Protein AF-A0A7R9UEU5-F1 (afdb_monomer_lite)

InterPro domains:
  IPR010987 Glutathione S-transferase, C-terminal-like [PS50405] (35-172)
  IPR036282 Glutathione S-transferase, C-terminal domain superfamily [SSF47616] (33-158)
  IPR050983 Glutathione S-transferase Omega/HSP26 [PTHR43968] (2-164)

pLDDT: mean 92.41, std 6.81, range [59.75, 98.69]

Foldseek 3Di:
DLDDVPDDDKDADPPVRDIDDDPVRVLVVVCVVPVVDRQCPPVVLLVVLLVLLVQLVVLVLCLLFVPPVPVDDPVRNVCSVVSNVVSLLVVLVCLVVADLENNHDDHHVSLVVNVVVLLLCCQQCCLLPVDHSQDPVRVSSVSNVVVQCVDCVCQQWARWDNLQSLLVNLVCLVVRNVCVDPSSVVSSVSSVVVSVVVLVVLLPDDDFLQRLLPFRQLVVLLVLLVVCVVVLLCLQQVQVDQDPDPNVQHHHHNVLSVLLSLLSVQLSCSSNSHHRDADDLVCLVSQLSSLVRSLSVDTPPPRTHPRNNSSSSNSSSVRNVSSVVSPD

Secondary structure (DSSP, 8-state):
--STT--S-EEE-TTT--EEESHHHHHHHHHHH-TTS-TTSSHHHHHHHHHHHHHHHHHHHHHHHGGG-TTS-HHHHHHHHHHHHHHHHHHHHHHHHH-SBTTBSS--HHHHHHHHHHHHHHHHHHHHTS--SSSTTSHHHHHHHHHHHT-HHHHTTT---HHHHHHHHHHHHHHTSSTTSHHHHHHHHHHHHHHHHHHHHHHH----HHHHTTSTTHHHHHHHHHHTHHHHHHHHT-TTS--SS-TTSPPPPGGGHHHHHHHHHHHHHHHTTPPPPPPPGGGHHHHHHHHHHHHHH--TTTTS-HHHHHHHHHHHHHHHHHHHHHH-

Structure (mmCIF, N/CA/C/O backbone):
data_AF-A0A7R9UEU5-F1
#
_entry.id   AF-A0A7R9UEU5-F1
#
loop_
_atom_site.group_PDB
_atom_site.id
_atom_site.type_symbol
_atom_site.label_atom_id
_atom_site.label_alt_id
_atom_site.label_comp_id
_atom_site.label_asym_id
_atom_site.label_entity_id
_atom_site.label_seq_id
_atom_site.pdbx_PDB_ins_code
_atom_site.Cartn_x
_atom_site.Cartn_y
_atom_site.Cartn_z
_atom_site.occupancy
_atom_site.B_iso_or_equiv
_atom_site.auth_seq_id
_atom_site.auth_comp_id
_atom_site.auth_asym_id
_atom_site.auth_atom_id
_atom_site.pdbx_PDB_model_num
ATOM 1 N N . ASP A 1 1 ? -23.162 -3.044 -13.819 1.00 59.75 1 ASP A N 1
ATOM 2 C CA . ASP A 1 1 ? -22.875 -3.055 -12.374 1.00 59.75 1 ASP A CA 1
ATOM 3 C C . ASP A 1 1 ? -23.481 -4.263 -11.699 1.00 59.75 1 ASP A C 1
ATOM 5 O O . ASP A 1 1 ? -24.514 -4.749 -12.143 1.00 59.75 1 ASP A O 1
ATOM 9 N N . MET A 1 2 ? -22.781 -4.785 -10.691 1.00 69.25 2 MET A N 1
ATOM 10 C CA . MET A 1 2 ? -23.125 -6.030 -9.995 1.00 69.25 2 MET A CA 1
ATOM 11 C C . MET A 1 2 ? -24.181 -5.825 -8.897 1.00 69.25 2 MET A C 1
ATOM 13 O O . MET A 1 2 ? -24.835 -6.792 -8.523 1.00 69.25 2 MET A O 1
ATOM 17 N N . VAL A 1 3 ? -24.374 -4.590 -8.407 1.00 74.88 3 VAL A N 1
ATOM 18 C CA . VAL A 1 3 ? -25.310 -4.262 -7.315 1.00 74.88 3 VAL A CA 1
ATOM 19 C C . VAL A 1 3 ? -26.040 -2.927 -7.533 1.00 74.88 3 VAL A C 1
ATOM 21 O O . VAL A 1 3 ? -25.446 -2.015 -8.115 1.00 74.88 3 VAL A O 1
ATOM 24 N N . PRO A 1 4 ? -27.297 -2.778 -7.056 1.00 69.12 4 PRO A N 1
ATOM 25 C CA . PRO A 1 4 ? -28.113 -1.575 -7.271 1.00 69.12 4 PRO A CA 1
ATOM 26 C C . PRO A 1 4 ? -27.511 -0.248 -6.776 1.00 69.12 4 PRO A C 1
ATOM 28 O O . PRO A 1 4 ? -27.663 0.744 -7.487 1.00 69.12 4 PRO A O 1
ATOM 31 N N . PRO A 1 5 ? -26.810 -0.181 -5.623 1.00 72.56 5 PRO A N 1
ATOM 32 C CA . PRO A 1 5 ? -26.219 1.074 -5.154 1.00 72.56 5 PRO A CA 1
ATOM 33 C C . PRO A 1 5 ? -25.029 1.561 -5.994 1.00 72.56 5 PRO A C 1
ATOM 35 O O . PRO A 1 5 ? -24.571 2.681 -5.792 1.00 72.56 5 PRO A O 1
ATOM 38 N N . ALA A 1 6 ? -24.478 0.712 -6.875 1.00 74.69 6 ALA A N 1
ATOM 39 C CA . ALA A 1 6 ? -23.171 0.907 -7.517 1.00 74.69 6 ALA A CA 1
ATOM 40 C C . ALA A 1 6 ? -22.016 1.186 -6.522 1.00 74.69 6 ALA A C 1
ATOM 42 O O . ALA A 1 6 ? -20.961 1.691 -6.907 1.00 74.69 6 ALA A O 1
ATOM 43 N N . LEU A 1 7 ? -22.210 0.838 -5.244 1.00 73.00 7 LEU A N 1
ATOM 44 C CA . LEU A 1 7 ? -21.211 0.925 -4.184 1.00 73.00 7 LEU A CA 1
ATOM 45 C C . LEU A 1 7 ? -20.341 -0.337 -4.163 1.00 73.00 7 LEU A C 1
ATOM 47 O O . LEU A 1 7 ? -20.720 -1.398 -4.664 1.00 73.00 7 LEU A O 1
ATOM 51 N N . VAL A 1 8 ? -19.157 -0.203 -3.576 1.00 83.19 8 VAL A N 1
ATOM 52 C CA . VAL A 1 8 ? -18.185 -1.280 -3.367 1.00 83.19 8 VAL A CA 1
ATOM 53 C C . VAL A 1 8 ? -17.825 -1.350 -1.879 1.00 83.19 8 VAL A C 1
ATOM 55 O O . VAL A 1 8 ? -17.813 -0.301 -1.232 1.00 83.19 8 VAL A O 1
ATOM 58 N N . PRO A 1 9 ? -17.472 -2.532 -1.338 1.00 90.25 9 PRO A N 1
ATOM 59 C CA . PRO A 1 9 ? -17.354 -3.829 -2.015 1.00 90.25 9 PRO A CA 1
ATOM 60 C C . PRO A 1 9 ? -18.688 -4.577 -2.210 1.00 90.25 9 PRO A C 1
ATOM 62 O O . PRO A 1 9 ? -19.686 -4.298 -1.552 1.00 90.25 9 PRO A O 1
ATOM 65 N N . ALA A 1 10 ? -18.670 -5.561 -3.115 1.00 91.62 10 ALA A N 1
ATOM 66 C CA . ALA A 1 10 ? -19.710 -6.574 -3.289 1.00 91.62 10 ALA A CA 1
ATOM 67 C C . ALA A 1 10 ? -19.060 -7.909 -3.689 1.00 91.62 10 ALA A C 1
ATOM 69 O O . ALA A 1 10 ? -18.091 -7.917 -4.455 1.00 91.62 10 ALA A O 1
ATOM 70 N N . ILE A 1 11 ? -19.592 -9.026 -3.195 1.00 92.50 11 ILE A N 1
ATOM 71 C CA . ILE A 1 11 ? -19.155 -10.384 -3.543 1.00 92.50 11 ILE A CA 1
ATOM 72 C C . ILE A 1 11 ? -20.288 -11.164 -4.204 1.00 92.50 11 ILE A C 1
ATOM 74 O O . ILE A 1 11 ? -21.464 -10.857 -4.018 1.00 92.50 11 ILE A O 1
ATOM 78 N N . LYS A 1 12 ? -19.921 -12.200 -4.962 1.00 93.81 12 LYS A N 1
ATOM 79 C CA . LYS A 1 12 ? -20.861 -13.171 -5.516 1.00 93.81 12 LYS A CA 1
ATOM 80 C C . LYS A 1 12 ? -20.388 -14.586 -5.213 1.00 93.81 12 LYS A C 1
ATOM 82 O O . LYS A 1 12 ? -19.290 -14.962 -5.623 1.00 93.81 12 LYS A O 1
ATOM 87 N N . PHE A 1 13 ? -21.222 -15.379 -4.553 1.00 93.50 13 PHE A N 1
ATOM 88 C CA . PHE A 1 13 ? -20.954 -16.800 -4.363 1.00 93.50 13 PHE A CA 1
ATOM 89 C C . PHE A 1 13 ? -21.184 -17.544 -5.684 1.00 93.50 13 PHE A C 1
ATOM 91 O O . PHE A 1 13 ? -22.226 -17.409 -6.325 1.00 93.50 13 PHE A O 1
ATOM 98 N N . HIS A 1 14 ? -20.181 -18.295 -6.143 1.00 92.00 14 HIS A N 1
ATOM 99 C CA . HIS A 1 14 ? -20.216 -18.933 -7.466 1.00 92.00 14 HIS A CA 1
ATOM 100 C C . HIS A 1 14 ? -21.229 -20.078 -7.573 1.00 92.00 14 HIS A C 1
ATOM 102 O O . HIS A 1 14 ? -21.747 -20.330 -8.658 1.00 92.00 14 HIS A O 1
ATOM 108 N N . ASP A 1 15 ? -21.480 -20.774 -6.472 1.00 93.44 15 ASP A N 1
ATOM 109 C CA . ASP A 1 15 ? -22.336 -21.954 -6.395 1.00 93.44 15 ASP A CA 1
ATOM 110 C C . ASP A 1 15 ? -23.823 -21.605 -6.254 1.00 93.44 15 ASP A C 1
ATOM 112 O O . ASP A 1 15 ? -24.652 -22.225 -6.916 1.00 93.44 15 ASP A O 1
ATOM 116 N N . SER A 1 16 ? -24.168 -20.606 -5.438 1.00 93.19 16 SER A N 1
ATOM 117 C CA . SER A 1 16 ? -25.550 -20.136 -5.267 1.00 93.19 16 SER A CA 1
ATOM 118 C C . SER A 1 16 ? -25.927 -19.014 -6.236 1.00 93.19 16 SER A C 1
ATOM 120 O O . SER A 1 16 ? -27.104 -18.803 -6.523 1.00 93.19 16 SER A O 1
ATOM 122 N N . GLY A 1 17 ? -24.938 -18.272 -6.740 1.00 93.06 17 GLY A N 1
ATOM 123 C CA . GLY A 1 17 ? -25.152 -17.041 -7.496 1.00 93.06 17 GLY A CA 1
ATOM 124 C C . GLY A 1 17 ? -25.578 -15.847 -6.637 1.00 93.06 17 GLY A C 1
ATOM 125 O O . GLY A 1 17 ? -25.814 -14.778 -7.202 1.00 93.06 17 GLY A O 1
ATOM 126 N N . GLU A 1 18 ? -25.662 -16.019 -5.316 1.00 93.50 18 GLU A N 1
ATOM 127 C CA . GLU A 1 18 ? -26.019 -14.987 -4.345 1.00 93.50 18 GLU A CA 1
ATOM 128 C C . GLU A 1 18 ? -25.021 -13.832 -4.376 1.00 93.50 18 GLU A C 1
ATOM 130 O O . GLU A 1 18 ? -23.811 -14.048 -4.477 1.00 93.50 18 GLU A O 1
ATOM 135 N N . ILE A 1 19 ? -25.541 -12.608 -4.292 1.00 93.31 19 ILE A N 1
ATOM 136 C CA . ILE A 1 19 ? -24.756 -11.377 -4.277 1.00 93.31 19 ILE A CA 1
ATOM 137 C C . ILE A 1 19 ? -24.958 -10.704 -2.924 1.00 93.31 19 ILE A C 1
ATOM 139 O O . ILE A 1 19 ? -26.091 -10.409 -2.551 1.00 93.31 19 ILE A O 1
ATOM 143 N N . VAL A 1 20 ? -23.852 -10.422 -2.241 1.00 93.69 20 VAL A N 1
ATOM 144 C CA . VAL A 1 20 ? -23.826 -9.725 -0.950 1.00 93.69 20 VAL A CA 1
ATOM 145 C C . VAL A 1 20 ? -23.007 -8.449 -1.107 1.00 93.69 20 VAL A C 1
ATOM 147 O O . VAL A 1 20 ? -21.953 -8.450 -1.747 1.00 93.69 20 VAL A O 1
ATOM 150 N N . TYR A 1 21 ? -23.503 -7.349 -0.560 1.00 92.50 21 TYR A N 1
ATOM 151 C CA . TYR A 1 21 ? -22.870 -6.032 -0.575 1.00 92.50 21 TYR A CA 1
ATOM 152 C C . TYR A 1 21 ? -23.017 -5.382 0.796 1.00 92.50 21 TYR A C 1
ATOM 154 O O . TYR A 1 21 ? -23.775 -5.893 1.607 1.00 92.50 21 TYR A O 1
ATOM 162 N N . GLU A 1 22 ? -22.297 -4.283 1.030 1.00 90.44 22 GLU A N 1
ATOM 163 C CA . GLU A 1 22 ? -21.973 -3.737 2.360 1.00 90.44 22 GLU A CA 1
ATOM 164 C C . GLU A 1 22 ? -20.896 -4.547 3.088 1.00 90.44 22 GLU A C 1
ATOM 166 O O . GLU A 1 22 ? -20.956 -5.769 3.205 1.00 90.44 22 GLU A O 1
ATOM 171 N N . SER A 1 23 ? -19.874 -3.855 3.594 1.00 91.19 23 SER A N 1
ATOM 172 C CA . SER A 1 23 ? -18.679 -4.505 4.148 1.00 91.19 23 SER A CA 1
ATOM 173 C C . SER A 1 23 ? -18.992 -5.458 5.307 1.00 91.19 23 SER A C 1
ATOM 175 O O . SER A 1 23 ? -18.382 -6.520 5.391 1.00 91.19 23 SER A O 1
ATOM 177 N N . LEU A 1 24 ? -19.936 -5.103 6.186 1.00 90.38 24 LEU A N 1
ATOM 178 C CA . LEU A 1 24 ? -20.307 -5.935 7.337 1.00 90.38 24 LEU A CA 1
ATOM 179 C C . LEU A 1 24 ? -21.158 -7.143 6.950 1.00 90.38 24 LEU A C 1
ATOM 181 O O . LEU A 1 24 ? -20.909 -8.239 7.448 1.00 90.38 24 LEU A O 1
ATOM 185 N N . ASP A 1 25 ? -22.108 -6.964 6.037 1.00 92.88 25 ASP A N 1
ATOM 186 C CA . ASP A 1 25 ? -22.948 -8.061 5.557 1.00 92.88 25 ASP A CA 1
ATOM 187 C C . ASP A 1 25 ? -22.107 -9.088 4.792 1.00 92.88 25 ASP A C 1
ATOM 189 O O . ASP A 1 25 ? -22.306 -10.291 4.940 1.00 92.88 25 ASP A O 1
ATOM 193 N N . ILE A 1 26 ? -21.090 -8.628 4.051 1.00 94.88 26 ILE A N 1
ATOM 194 C CA . ILE A 1 26 ? -20.102 -9.505 3.413 1.00 94.88 26 ILE A CA 1
ATOM 195 C C . ILE A 1 26 ? -19.347 -10.336 4.453 1.00 94.88 26 ILE A C 1
ATOM 197 O O . ILE A 1 26 ? -19.194 -11.539 4.258 1.00 94.88 26 ILE A O 1
ATOM 201 N N . ILE A 1 27 ? -18.873 -9.729 5.547 1.00 94.25 27 ILE A N 1
ATOM 202 C CA . ILE A 1 27 ? -18.155 -10.467 6.597 1.00 94.25 27 ILE A CA 1
ATOM 203 C C . ILE A 1 27 ? -19.075 -11.519 7.230 1.00 94.25 27 ILE A C 1
ATOM 205 O O . ILE A 1 27 ? -18.671 -12.672 7.350 1.00 94.25 27 ILE A O 1
ATOM 209 N N . LYS A 1 28 ? -20.320 -11.158 7.563 1.00 93.69 28 LYS A N 1
ATOM 210 C CA . LYS A 1 28 ? -21.303 -12.093 8.135 1.00 93.69 28 LYS A CA 1
ATOM 211 C C . LYS A 1 28 ? -21.612 -13.257 7.195 1.00 93.69 28 LYS A C 1
ATOM 213 O O . LYS A 1 28 ? -21.549 -14.410 7.605 1.00 93.69 28 LYS A O 1
ATOM 218 N N . ALA A 1 29 ? -21.854 -12.971 5.918 1.00 94.38 29 ALA A N 1
ATOM 219 C CA . ALA A 1 29 ? -22.112 -14.008 4.924 1.00 94.38 29 ALA A CA 1
ATOM 220 C C . ALA A 1 29 ? -20.909 -14.949 4.725 1.00 94.38 29 ALA A C 1
ATOM 222 O O . ALA A 1 29 ? -21.087 -16.137 4.455 1.00 94.38 29 ALA A O 1
ATOM 223 N N . LEU A 1 30 ? -19.678 -14.438 4.852 1.00 94.25 30 LEU A N 1
ATOM 224 C CA . LEU A 1 30 ? -18.472 -15.268 4.820 1.00 94.25 30 LEU A CA 1
ATOM 225 C C . LEU A 1 30 ? -18.356 -16.151 6.068 1.00 94.25 30 LEU A C 1
ATOM 227 O O . LEU A 1 30 ? -18.065 -17.335 5.916 1.00 94.25 30 LEU A O 1
ATOM 231 N N . ASP A 1 31 ? -18.623 -15.620 7.259 1.00 94.88 31 ASP A N 1
ATOM 232 C CA . ASP A 1 31 ? -18.622 -16.386 8.512 1.00 94.88 31 ASP A CA 1
ATOM 233 C C . ASP A 1 31 ? -19.673 -17.509 8.511 1.00 94.88 31 ASP A C 1
ATOM 235 O O . ASP A 1 31 ? -19.379 -18.630 8.930 1.00 94.88 31 ASP A O 1
ATOM 239 N N . ASP A 1 32 ? -20.875 -17.238 7.993 1.00 93.12 32 ASP A N 1
ATOM 240 C CA . ASP A 1 32 ? -21.939 -18.239 7.841 1.00 93.12 32 ASP A CA 1
ATOM 241 C C . ASP A 1 32 ? -21.543 -19.350 6.856 1.00 93.12 32 ASP A C 1
ATOM 243 O O . ASP A 1 32 ? -21.926 -20.514 7.013 1.00 93.12 32 ASP A O 1
ATOM 247 N N . ARG A 1 33 ? -20.768 -19.004 5.819 1.00 93.06 33 ARG A N 1
ATOM 248 C CA . ARG A 1 33 ? -20.341 -19.943 4.774 1.00 93.06 33 ARG A CA 1
ATOM 249 C C . ARG A 1 33 ? -19.098 -20.748 5.150 1.00 93.06 33 ARG A C 1
ATOM 251 O O . ARG A 1 33 ? -18.967 -21.882 4.689 1.00 93.06 33 ARG A O 1
ATOM 258 N N . PHE A 1 34 ? -18.202 -20.169 5.944 1.00 92.25 34 PHE A N 1
ATOM 259 C CA . PHE A 1 34 ? -16.896 -20.721 6.314 1.00 92.25 34 PHE A CA 1
ATOM 260 C C . PHE A 1 34 ? -16.721 -20.711 7.845 1.00 92.25 34 PHE A C 1
ATOM 262 O O . PHE A 1 34 ? -15.932 -19.930 8.386 1.00 92.25 34 PHE A O 1
ATOM 269 N N . PRO A 1 35 ? -17.454 -21.576 8.570 1.00 90.25 35 PRO A N 1
ATOM 270 C CA . PRO A 1 35 ? -17.564 -21.512 10.027 1.00 90.25 35 PRO A CA 1
ATOM 271 C C . PRO A 1 35 ? -16.267 -21.868 10.770 1.00 90.25 35 PRO A C 1
ATOM 273 O O . PRO A 1 35 ? -16.194 -21.706 11.986 1.00 90.25 35 PRO A O 1
ATOM 276 N N . GLU A 1 36 ? -15.228 -22.358 10.084 1.00 89.88 36 GLU A N 1
ATOM 277 C CA . GLU A 1 36 ? -13.945 -22.701 10.705 1.00 89.88 36 GLU A CA 1
ATOM 278 C C . GLU A 1 36 ? -13.219 -21.478 11.281 1.00 89.88 36 GLU A C 1
ATOM 280 O O . GLU A 1 36 ? -12.360 -21.623 12.156 1.00 89.88 36 GLU A O 1
ATOM 285 N N . ARG A 1 37 ? -13.530 -20.278 10.777 1.00 84.56 37 ARG A N 1
ATOM 286 C CA . ARG A 1 37 ? -13.015 -19.010 11.295 1.00 84.56 37 ARG A CA 1
ATOM 287 C C . ARG A 1 37 ? -14.099 -17.948 11.243 1.00 84.56 37 ARG A C 1
ATOM 289 O O . ARG A 1 37 ? -14.368 -17.409 10.181 1.00 84.56 37 ARG A O 1
ATOM 296 N N . GLN A 1 38 ? -14.637 -17.615 12.410 1.00 90.62 38 GLN A N 1
ATOM 297 C CA . GLN A 1 38 ? -15.654 -16.580 12.552 1.00 90.62 38 GLN A CA 1
ATOM 298 C C . GLN A 1 38 ? -15.029 -15.273 13.048 1.00 90.62 38 GLN A C 1
ATOM 300 O O . GLN A 1 38 ? -14.471 -15.202 14.148 1.00 90.62 38 GLN A O 1
ATOM 305 N N . LEU A 1 39 ? -15.105 -14.231 12.228 1.00 93.25 39 LEU A N 1
ATOM 306 C CA . LEU A 1 39 ? -14.664 -12.873 12.545 1.00 93.25 39 LEU A CA 1
ATOM 307 C C . LEU A 1 39 ? -15.691 -12.112 13.402 1.00 93.25 39 LEU A C 1
ATOM 309 O O . LEU A 1 39 ? -15.309 -11.219 14.160 1.00 93.25 39 LEU A O 1
ATOM 313 N N . MET A 1 40 ? -16.959 -12.505 13.305 1.00 92.19 40 MET A N 1
ATOM 314 C CA . MET A 1 40 ? -18.157 -11.991 13.976 1.00 92.19 40 MET A CA 1
ATOM 315 C C . MET A 1 40 ? -18.639 -12.927 15.105 1.00 92.19 40 MET A C 1
ATOM 317 O O . MET A 1 40 ? -19.809 -12.968 15.455 1.00 92.19 40 MET A O 1
ATOM 321 N N . ARG A 1 41 ? -17.733 -13.712 15.698 1.00 83.88 41 ARG A N 1
ATOM 322 C CA . ARG A 1 41 ? -18.031 -14.723 16.739 1.00 83.88 41 ARG A CA 1
ATOM 323 C C . ARG A 1 41 ? -18.761 -14.207 17.991 1.00 83.88 41 ARG A C 1
ATOM 325 O O . ARG A 1 41 ? -19.369 -15.008 18.693 1.00 83.88 41 ARG A O 1
ATOM 332 N N . ASP A 1 42 ? -18.723 -12.902 18.247 1.00 87.81 42 ASP A N 1
ATOM 333 C CA . ASP A 1 42 ? -19.582 -12.209 19.213 1.00 87.81 42 ASP A CA 1
ATOM 334 C C . ASP A 1 42 ? -20.053 -10.887 18.586 1.00 87.81 42 ASP A C 1
ATOM 336 O O . ASP A 1 42 ? -19.351 -9.875 18.635 1.00 87.81 42 ASP A O 1
ATOM 340 N N . ASP A 1 43 ? -21.215 -10.917 17.927 1.00 89.12 43 ASP A N 1
ATOM 341 C CA . ASP A 1 43 ? -21.781 -9.777 17.191 1.00 89.12 43 ASP A CA 1
ATOM 342 C C . ASP A 1 43 ? -21.914 -8.517 18.063 1.00 89.12 43 ASP A C 1
ATOM 344 O O . ASP A 1 43 ? -21.626 -7.410 17.601 1.00 89.12 43 ASP A O 1
ATOM 348 N N . GLU A 1 44 ? -22.334 -8.673 19.323 1.00 93.25 44 GLU A N 1
ATOM 349 C CA . GLU A 1 44 ? -22.554 -7.554 20.243 1.00 93.25 44 GLU A CA 1
ATOM 350 C C . GLU A 1 44 ? -21.219 -6.939 20.670 1.00 93.25 44 GLU A C 1
ATOM 352 O O . GLU A 1 44 ? -21.044 -5.716 20.623 1.00 93.25 44 GLU A O 1
ATOM 357 N N . GLN A 1 45 ? -20.240 -7.780 21.009 1.00 93.06 45 GLN A N 1
ATOM 358 C CA . GLN A 1 45 ? -18.916 -7.308 21.387 1.00 93.06 45 GLN A CA 1
ATOM 359 C C . GLN A 1 45 ? -18.179 -6.678 20.200 1.00 93.06 45 GLN A C 1
ATOM 361 O O . GLN A 1 45 ? -17.557 -5.626 20.356 1.00 93.06 45 GLN A O 1
ATOM 366 N N . VAL A 1 46 ? -18.278 -7.263 19.002 1.00 94.62 46 VAL A N 1
ATOM 367 C CA . VAL A 1 46 ? -17.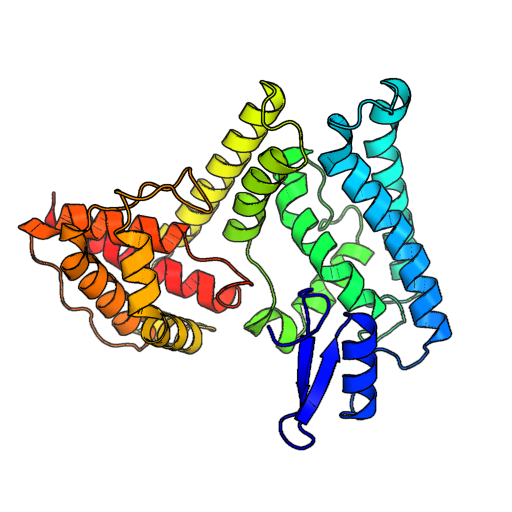726 -6.672 17.775 1.00 94.62 46 VAL A CA 1
ATOM 368 C C . VAL A 1 46 ? -18.337 -5.296 17.527 1.00 94.62 46 VAL A C 1
ATOM 370 O O . VAL A 1 46 ? -17.591 -4.337 17.320 1.00 94.62 46 VAL A O 1
ATOM 373 N N . ALA A 1 47 ? -19.665 -5.168 17.596 1.00 94.25 47 ALA A N 1
ATOM 374 C CA . ALA A 1 47 ? -20.350 -3.899 17.369 1.00 94.25 47 ALA A CA 1
ATOM 375 C C . ALA A 1 47 ? -19.909 -2.812 18.365 1.00 94.25 47 ALA A C 1
ATOM 377 O O . ALA A 1 47 ? -19.603 -1.691 17.952 1.00 94.25 47 ALA A O 1
ATOM 378 N N . ALA A 1 48 ? -19.794 -3.147 19.654 1.00 94.69 48 ALA A N 1
ATOM 379 C CA . ALA A 1 48 ? -19.332 -2.210 20.679 1.00 94.69 48 ALA A CA 1
ATOM 380 C C . ALA A 1 48 ? -17.909 -1.691 20.397 1.00 94.69 48 ALA A C 1
ATOM 382 O O . ALA A 1 48 ? -17.630 -0.495 20.492 1.00 94.69 48 ALA A O 1
ATOM 383 N N . VAL A 1 49 ? -17.000 -2.579 19.985 1.00 95.12 49 VAL A N 1
ATOM 384 C CA . VAL A 1 49 ? -15.620 -2.205 19.642 1.00 95.12 49 VAL A CA 1
ATOM 385 C C . VAL A 1 49 ? -15.545 -1.386 18.361 1.00 95.12 49 VAL A C 1
ATOM 387 O O . VAL A 1 49 ? -14.706 -0.488 18.258 1.00 95.12 49 VAL A O 1
ATOM 390 N N . MET A 1 50 ? -16.412 -1.665 17.390 1.00 95.00 50 MET A N 1
ATOM 391 C CA . MET A 1 50 ? -16.498 -0.869 16.172 1.00 95.00 50 MET A CA 1
ATOM 392 C C . MET A 1 50 ? -16.965 0.561 16.457 1.00 95.00 50 MET A C 1
ATOM 394 O O . MET A 1 50 ? -16.367 1.488 15.923 1.00 95.00 50 MET A O 1
ATOM 398 N N . GLU A 1 51 ? -17.916 0.773 17.370 1.00 95.31 51 GLU A N 1
ATOM 399 C CA . GLU A 1 51 ? -18.323 2.128 17.777 1.00 95.31 51 GLU A CA 1
ATOM 400 C C . GLU A 1 51 ? -17.163 2.911 18.427 1.00 95.31 51 GLU A C 1
ATOM 402 O O . GLU A 1 51 ? -16.989 4.117 18.226 1.00 95.31 51 GLU A O 1
ATOM 407 N N . GLU A 1 52 ? -16.328 2.228 19.212 1.00 95.00 52 GLU A N 1
ATOM 408 C CA . GLU A 1 52 ? -15.099 2.807 19.759 1.00 95.00 52 GLU A CA 1
ATOM 409 C C . GLU A 1 52 ? -14.083 3.131 18.648 1.00 95.00 52 GLU A C 1
ATOM 411 O O . GLU A 1 52 ? -13.469 4.201 18.665 1.00 95.00 52 GLU A O 1
ATOM 416 N N . ASN A 1 53 ? -13.930 2.247 17.656 1.00 96.44 53 ASN A N 1
ATOM 417 C CA . ASN A 1 53 ? -13.071 2.486 16.496 1.00 96.44 53 ASN A CA 1
ATOM 418 C C . ASN A 1 53 ? -13.552 3.691 15.685 1.00 96.44 53 ASN A C 1
ATOM 420 O O . ASN A 1 53 ? -12.732 4.518 15.296 1.00 96.44 53 ASN A O 1
ATOM 424 N N . ASP A 1 54 ? -14.859 3.853 15.489 1.00 96.25 54 ASP A N 1
ATOM 425 C CA . ASP A 1 54 ? -15.432 4.972 14.739 1.00 96.25 54 ASP A CA 1
ATOM 426 C C . ASP A 1 54 ? -15.070 6.329 15.356 1.00 96.25 54 ASP A C 1
ATOM 428 O O . ASP A 1 54 ? -14.850 7.303 14.631 1.00 96.25 54 ASP A O 1
ATOM 432 N N . LYS A 1 55 ? -14.917 6.403 16.686 1.00 96.56 55 LYS A N 1
ATOM 433 C CA . LYS A 1 55 ? -14.440 7.614 17.381 1.00 96.56 55 LYS A CA 1
ATOM 434 C C . LYS A 1 55 ? -12.995 7.938 16.998 1.00 96.56 55 LYS A C 1
ATOM 436 O O . LYS A 1 55 ? -12.703 9.091 16.670 1.00 96.56 55 LYS A O 1
ATOM 441 N N . LEU A 1 56 ? -12.114 6.935 16.975 1.00 97.00 56 LEU A N 1
ATOM 442 C CA . LEU A 1 56 ? -10.730 7.079 16.512 1.00 97.00 56 LEU A CA 1
ATOM 443 C C . LEU A 1 56 ? -10.668 7.464 15.030 1.00 97.00 56 LEU A C 1
ATOM 445 O O . LEU A 1 56 ? -9.961 8.406 14.671 1.00 97.00 56 LEU A O 1
ATOM 449 N N . VAL A 1 57 ? -11.421 6.768 14.176 1.00 95.75 57 VAL A N 1
ATOM 450 C CA . VAL A 1 57 ? -11.460 7.027 12.732 1.00 95.75 57 VAL A CA 1
ATOM 451 C C . VAL A 1 57 ? -11.959 8.444 12.463 1.00 95.75 57 VAL A C 1
ATOM 453 O O . VAL A 1 57 ? -11.311 9.192 11.734 1.00 95.75 57 VAL A O 1
ATOM 456 N N . SER A 1 58 ? -13.051 8.859 13.106 1.00 94.50 58 SER A N 1
ATOM 457 C CA . SER A 1 58 ? -13.602 10.212 12.992 1.00 94.50 58 SER A CA 1
ATOM 458 C C . SER A 1 58 ? -12.600 11.281 13.435 1.00 94.50 58 SER A C 1
ATOM 460 O O . SER A 1 58 ? -12.377 12.249 12.705 1.00 94.50 58 SER A O 1
ATOM 462 N N . ALA A 1 59 ? -11.944 11.097 14.588 1.00 95.00 59 ALA A N 1
ATOM 463 C CA . ALA A 1 59 ? -10.909 12.013 15.066 1.00 95.00 59 ALA A CA 1
ATOM 464 C C . ALA A 1 59 ? -9.723 12.093 14.089 1.00 95.00 59 ALA A C 1
ATOM 466 O O . ALA A 1 59 ? -9.290 13.190 13.739 1.00 95.00 59 ALA A O 1
ATOM 467 N N . GLY A 1 60 ? -9.256 10.951 13.577 1.00 93.62 60 GLY A N 1
ATOM 468 C CA . GLY A 1 60 ? -8.158 10.882 12.614 1.00 93.62 60 GLY A CA 1
ATOM 469 C C . GLY A 1 60 ? -8.484 11.545 11.280 1.00 93.62 60 GLY A C 1
ATOM 470 O O . GLY A 1 60 ? -7.672 12.307 10.764 1.00 93.62 60 GLY A O 1
ATOM 471 N N . PHE A 1 61 ? -9.684 11.329 10.732 1.00 89.94 61 PHE A N 1
ATOM 472 C CA . PHE A 1 61 ? -10.123 11.997 9.502 1.00 89.94 61 PHE A CA 1
ATOM 473 C C . PHE A 1 61 ? -10.263 13.510 9.686 1.00 89.94 61 PHE A C 1
ATOM 475 O O . PHE A 1 61 ? -9.815 14.272 8.827 1.00 89.94 61 PHE A O 1
ATOM 482 N N . LYS A 1 62 ? -10.850 13.959 10.804 1.00 90.00 62 LYS A N 1
ATOM 483 C CA . LYS A 1 62 ? -10.937 15.390 11.124 1.00 90.00 62 LYS A CA 1
ATOM 484 C C . LYS A 1 62 ? -9.550 16.000 11.260 1.00 90.00 62 LYS A C 1
ATOM 486 O O . LYS A 1 62 ? -9.303 17.049 10.685 1.00 90.00 62 LYS A O 1
ATOM 491 N N . PHE A 1 63 ? -8.634 15.342 11.958 1.00 90.56 63 PHE A N 1
ATOM 492 C CA . PHE A 1 63 ? -7.266 15.824 12.082 1.00 90.56 63 PHE A CA 1
ATOM 493 C C . PHE A 1 63 ? -6.542 15.875 10.726 1.00 90.56 63 PHE A C 1
ATOM 495 O O . PHE A 1 63 ? -5.993 16.912 10.363 1.00 90.56 63 PHE A O 1
ATOM 502 N N . ALA A 1 64 ? -6.589 14.793 9.947 1.00 86.88 64 ALA A N 1
ATOM 503 C CA . ALA A 1 64 ? -5.853 14.682 8.690 1.00 86.88 64 ALA A CA 1
ATOM 504 C C . ALA A 1 64 ? -6.395 15.594 7.572 1.00 86.88 64 ALA A C 1
ATOM 506 O O . ALA A 1 64 ? -5.623 16.028 6.717 1.00 86.88 64 ALA A O 1
ATOM 507 N N . TYR A 1 65 ? -7.705 15.881 7.555 1.00 82.31 65 TYR A N 1
ATOM 508 C CA . TYR A 1 65 ? -8.359 16.559 6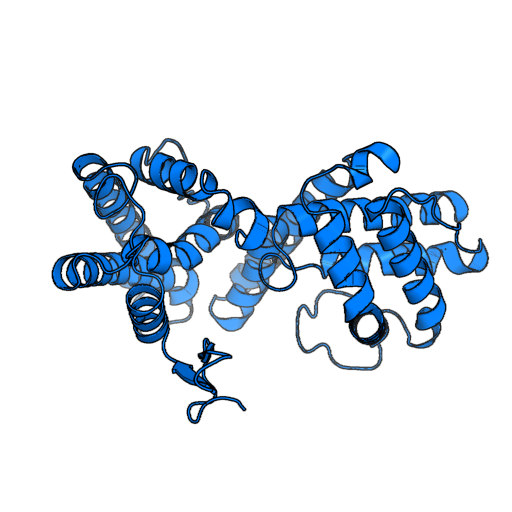.422 1.00 82.31 65 TYR A CA 1
ATOM 509 C C . TYR A 1 65 ? -9.331 17.686 6.813 1.00 82.31 65 TYR A C 1
ATOM 511 O O . TYR A 1 65 ? -9.831 18.407 5.953 1.00 82.31 65 TYR A O 1
ATOM 519 N N . GLY A 1 66 ? -9.596 17.902 8.101 1.00 73.75 66 GLY A N 1
ATOM 520 C CA . GLY A 1 66 ? -10.577 18.878 8.592 1.00 73.75 66 GLY A CA 1
ATOM 521 C C . GLY A 1 66 ? -10.173 20.343 8.434 1.00 73.75 66 GLY A C 1
ATOM 522 O O . GLY A 1 66 ? -10.972 21.227 8.730 1.00 73.75 66 GLY A O 1
ATOM 523 N N . VAL A 1 67 ? -8.974 20.637 7.923 1.00 67.00 67 VAL A N 1
ATOM 524 C CA . VAL A 1 67 ? -8.499 22.015 7.716 1.00 67.00 67 VAL A CA 1
ATOM 525 C C . VAL A 1 67 ? -9.361 22.777 6.695 1.00 67.00 67 VAL A C 1
ATOM 527 O O . VAL A 1 67 ? -9.604 23.973 6.880 1.00 67.00 67 VAL A O 1
ATOM 530 N N . ARG A 1 68 ? -9.904 22.084 5.677 1.00 68.50 68 ARG A N 1
ATOM 531 C CA . ARG A 1 68 ? -10.881 22.641 4.715 1.00 68.50 68 ARG A CA 1
ATOM 532 C C . ARG A 1 68 ? -12.280 22.837 5.304 1.00 68.50 68 ARG A C 1
ATOM 534 O O . ARG A 1 68 ? -13.118 23.460 4.656 1.00 68.50 68 ARG A O 1
ATOM 541 N N . ASN A 1 69 ? -12.559 22.324 6.504 1.00 70.25 69 ASN A N 1
ATOM 542 C CA . ASN A 1 69 ? -13.867 22.499 7.110 1.00 70.25 69 ASN A CA 1
ATOM 543 C C . ASN A 1 69 ? -14.029 23.947 7.603 1.00 70.25 69 ASN A C 1
ATOM 545 O O . ASN A 1 69 ? -13.492 24.338 8.641 1.00 70.25 69 ASN A O 1
ATOM 549 N N . THR A 1 70 ? -14.775 24.745 6.840 1.00 68.19 70 THR A N 1
ATOM 550 C CA . THR A 1 70 ? -15.064 26.153 7.142 1.00 68.19 70 THR A CA 1
ATOM 551 C C . THR A 1 70 ? -16.040 26.329 8.302 1.00 68.19 70 THR A C 1
ATOM 553 O O . THR A 1 70 ? -16.238 27.454 8.746 1.00 68.19 70 THR A O 1
ATOM 556 N N . THR A 1 71 ? -16.665 25.251 8.789 1.00 78.75 71 THR A N 1
ATOM 557 C CA . THR A 1 71 ? -17.554 25.308 9.956 1.00 78.75 71 THR A CA 1
ATOM 558 C C . THR A 1 71 ? -16.807 25.162 11.278 1.00 78.75 71 THR A C 1
ATOM 560 O O . THR A 1 71 ? -17.428 25.340 12.318 1.00 78.75 71 THR A O 1
ATOM 563 N N . LEU A 1 72 ? -15.516 24.806 11.256 1.00 80.56 72 LEU A N 1
ATOM 564 C CA . LEU A 1 72 ? -14.683 24.735 12.456 1.00 80.56 72 LEU A CA 1
ATOM 565 C C . LEU A 1 72 ? -13.969 26.069 12.682 1.00 80.56 72 LEU A C 1
ATOM 567 O O . LEU A 1 72 ? -13.323 26.594 11.771 1.00 80.56 72 LEU A O 1
ATOM 571 N N . SER A 1 73 ? -14.042 26.572 13.908 1.00 84.38 73 SER A N 1
ATOM 572 C CA . SER A 1 73 ? -13.219 27.676 14.404 1.00 84.38 73 SER A CA 1
ATOM 573 C C . SER A 1 73 ? -11.734 27.295 14.472 1.00 84.38 73 SER A C 1
ATOM 575 O O . SER A 1 73 ? -11.374 26.116 14.509 1.00 84.38 73 SER A O 1
ATOM 577 N N . ASP A 1 74 ? -10.849 28.293 14.530 1.00 84.12 74 ASP A N 1
ATOM 578 C CA . ASP A 1 74 ? -9.404 28.058 14.671 1.00 84.12 74 ASP A CA 1
ATOM 579 C C . ASP A 1 74 ? -9.059 27.351 15.991 1.00 84.12 74 ASP A C 1
ATOM 581 O O . ASP A 1 74 ? -8.162 26.509 16.030 1.00 84.12 74 ASP A O 1
ATOM 585 N N . GLU A 1 75 ? -9.816 27.624 17.058 1.00 86.69 75 GLU A N 1
ATOM 586 C CA . GLU A 1 75 ? -9.685 26.927 18.339 1.00 86.69 75 GLU A CA 1
ATOM 587 C C . GLU A 1 75 ? -10.048 25.440 18.210 1.00 86.69 75 GLU A C 1
ATOM 589 O O . GLU A 1 75 ? -9.323 24.577 18.702 1.00 86.69 75 GLU A O 1
ATOM 594 N N . GLU A 1 76 ? -11.139 25.115 17.510 1.00 86.31 76 GLU A N 1
ATOM 595 C CA . GLU A 1 76 ? -11.515 23.725 17.225 1.00 86.31 76 GLU A CA 1
ATOM 596 C C . GLU A 1 76 ? -10.456 23.021 16.378 1.00 86.31 76 GLU A C 1
ATOM 598 O O . GLU A 1 76 ? -10.067 21.901 16.705 1.00 86.31 76 GLU A O 1
ATOM 603 N N . LYS A 1 77 ? -9.932 23.682 15.337 1.00 84.38 77 LYS A N 1
ATOM 604 C CA . LYS A 1 77 ? -8.845 23.138 14.508 1.00 84.38 77 LYS A CA 1
ATOM 605 C C . LYS A 1 77 ? -7.580 22.875 15.326 1.00 84.38 77 LYS A C 1
ATOM 607 O O . LYS A 1 77 ? -6.940 21.845 15.124 1.00 84.38 77 LYS A O 1
ATOM 612 N N . GLY A 1 78 ? -7.257 23.756 16.273 1.00 85.75 78 GLY A N 1
ATOM 613 C CA . GLY A 1 78 ? -6.120 23.603 17.181 1.00 85.75 78 GLY A CA 1
ATOM 614 C C . GLY A 1 78 ? -6.221 22.392 18.117 1.00 85.75 78 GLY A C 1
ATOM 615 O O . GLY A 1 78 ? -5.189 21.867 18.530 1.00 85.75 78 GLY A O 1
ATOM 616 N N . ARG A 1 79 ? -7.437 21.908 18.415 1.00 90.81 79 ARG A N 1
ATOM 617 C CA . ARG A 1 79 ? -7.677 20.743 19.289 1.00 90.81 79 ARG A CA 1
ATOM 618 C C . ARG A 1 79 ? -7.637 19.394 18.571 1.00 90.81 79 ARG A C 1
ATOM 620 O O . ARG A 1 79 ? -7.335 18.387 19.208 1.00 90.81 79 ARG A O 1
ATOM 627 N N . LEU A 1 80 ? -7.872 19.359 17.257 1.00 92.00 80 LEU A N 1
ATOM 628 C CA . LEU A 1 80 ? -7.925 18.114 16.473 1.00 92.00 80 LEU A CA 1
ATOM 629 C C . LEU A 1 80 ? -6.698 17.193 16.637 1.00 92.00 80 LEU A C 1
ATOM 631 O O . LEU A 1 80 ? -6.901 15.984 16.769 1.00 92.00 80 LEU A O 1
ATOM 635 N N . PRO A 1 81 ? -5.444 17.698 16.648 1.00 91.94 81 PRO A N 1
ATOM 636 C CA . PRO A 1 81 ? -4.277 16.835 16.824 1.00 91.94 81 PRO A CA 1
ATOM 637 C C . PRO A 1 81 ? -4.287 16.134 18.185 1.00 91.94 81 PRO A C 1
ATOM 639 O O . PRO A 1 81 ? -4.023 14.935 18.263 1.00 91.94 81 PRO A O 1
ATOM 642 N N . GLN A 1 82 ? -4.623 16.871 19.249 1.00 94.06 82 GLN A N 1
ATOM 643 C CA . GLN A 1 82 ? -4.691 16.331 20.603 1.00 94.06 82 GLN A CA 1
ATOM 644 C C . GLN A 1 82 ? -5.834 15.319 20.731 1.00 94.06 82 GLN A C 1
ATOM 646 O O . GLN A 1 82 ? -5.614 14.224 21.237 1.00 94.06 82 GLN A O 1
ATOM 651 N N . GLU A 1 83 ? -7.024 15.640 20.217 1.00 95.25 83 GLU A N 1
ATOM 652 C CA . GLU A 1 83 ? -8.177 14.732 20.247 1.00 95.25 83 GLU A CA 1
ATOM 653 C C . GLU A 1 83 ? -7.871 13.404 19.539 1.00 95.25 83 GLU A C 1
ATOM 655 O O . GLU A 1 83 ? -8.234 12.338 20.035 1.00 95.25 83 GLU A O 1
ATOM 660 N N . PHE A 1 84 ? -7.167 13.440 18.404 1.00 96.19 84 PHE A N 1
ATOM 661 C CA . PHE A 1 84 ? -6.751 12.224 17.708 1.00 96.19 84 PHE A CA 1
ATOM 662 C C . PHE A 1 84 ? -5.711 11.419 18.500 1.00 96.19 84 PHE A C 1
ATOM 664 O O . PHE A 1 84 ? -5.855 10.203 18.636 1.00 96.19 84 PHE A O 1
ATOM 671 N N . VAL A 1 85 ? -4.701 12.087 19.064 1.00 95.94 85 VAL A N 1
ATOM 672 C CA . VAL A 1 85 ? -3.694 11.457 19.933 1.00 95.94 85 VAL A CA 1
ATOM 673 C C . VAL A 1 85 ? -4.345 10.777 21.139 1.00 95.94 85 VAL A C 1
ATOM 675 O O . VAL A 1 85 ? -4.041 9.621 21.415 1.00 95.94 85 VAL A O 1
ATOM 678 N N . GLU A 1 86 ? -5.313 11.423 21.788 1.00 97.12 86 GLU A N 1
ATOM 679 C CA . GLU A 1 86 ? -6.061 10.837 22.904 1.00 97.12 86 GLU A CA 1
ATOM 680 C C . GLU A 1 86 ? -6.843 9.578 22.495 1.00 97.12 86 GLU A C 1
ATOM 682 O O . GLU A 1 86 ? -6.959 8.639 23.283 1.00 97.12 86 GLU A O 1
ATOM 687 N N . GLN A 1 87 ? -7.387 9.519 21.272 1.00 97.94 87 GLN A N 1
ATOM 688 C CA . GLN A 1 87 ? -8.041 8.300 20.776 1.00 97.94 87 GLN A CA 1
ATOM 689 C C . GLN A 1 87 ? -7.037 7.180 20.480 1.00 97.94 87 GLN A C 1
ATOM 691 O O . GLN A 1 87 ? -7.345 6.015 20.734 1.00 97.94 87 GLN A O 1
ATOM 696 N N . LEU A 1 88 ? -5.839 7.505 19.982 1.00 97.81 88 LEU A N 1
ATOM 697 C CA . LEU A 1 88 ? -4.768 6.517 19.831 1.00 97.81 88 L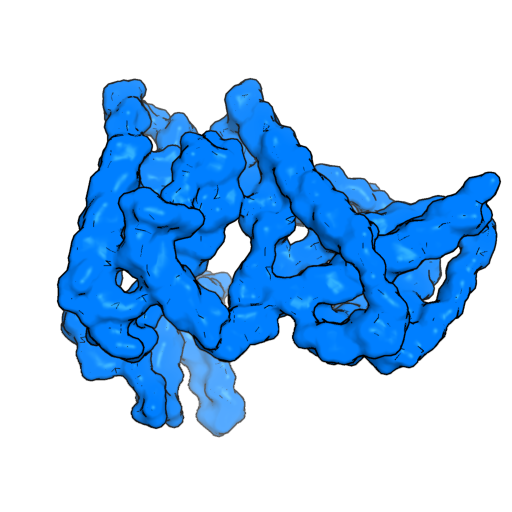EU A CA 1
ATOM 698 C C . LEU A 1 88 ? -4.335 5.966 21.195 1.00 97.81 88 LEU A C 1
ATOM 700 O O . LEU A 1 88 ? -4.156 4.761 21.335 1.00 97.81 88 LEU A O 1
ATOM 704 N N . ASP A 1 89 ? -4.223 6.818 22.212 1.00 97.88 89 ASP A N 1
ATOM 705 C CA . ASP A 1 89 ? -3.844 6.392 23.562 1.00 97.88 89 ASP A CA 1
ATOM 706 C C . ASP A 1 89 ? -4.922 5.488 24.191 1.00 97.88 89 ASP A C 1
ATOM 708 O O . ASP A 1 89 ? -4.603 4.482 24.825 1.00 97.88 89 ASP A O 1
ATOM 712 N N . LYS A 1 90 ? -6.210 5.774 23.943 1.00 97.69 90 LYS A N 1
ATOM 713 C CA . LYS A 1 90 ? -7.324 4.889 24.335 1.00 97.69 90 LYS A CA 1
ATOM 714 C C . LYS A 1 90 ? -7.275 3.538 23.622 1.00 97.69 90 LYS A C 1
ATOM 716 O O . LYS A 1 90 ? -7.496 2.511 24.263 1.00 97.69 90 LYS A O 1
ATOM 721 N N . LEU A 1 91 ? -6.986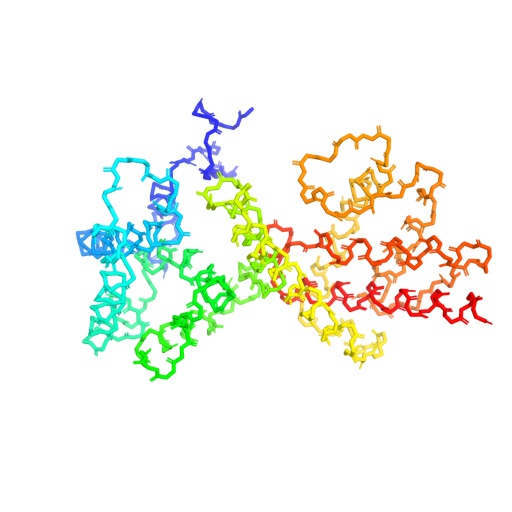 3.522 22.317 1.00 97.75 91 LEU A N 1
ATOM 722 C CA . LEU A 1 91 ? -6.813 2.278 21.562 1.00 97.75 91 LEU A CA 1
ATOM 723 C C . LEU A 1 91 ? -5.656 1.447 22.133 1.00 97.75 91 LEU A C 1
ATOM 725 O O . LEU A 1 91 ? -5.817 0.242 22.321 1.00 97.75 91 LEU A O 1
ATOM 729 N N . ASP A 1 92 ? -4.519 2.081 22.428 1.00 98.38 92 ASP A N 1
ATOM 730 C CA . ASP A 1 92 ? -3.353 1.400 22.992 1.00 98.38 92 ASP A CA 1
ATOM 731 C C . ASP A 1 92 ? -3.658 0.784 24.364 1.00 98.38 92 ASP A C 1
ATOM 733 O O . ASP A 1 92 ? -3.390 -0.399 24.577 1.00 98.38 92 ASP A O 1
ATOM 737 N N . ALA A 1 93 ? -4.302 1.540 25.260 1.00 97.75 93 ALA A N 1
ATOM 738 C CA . ALA A 1 93 ? -4.720 1.043 26.571 1.00 97.75 93 ALA A CA 1
ATOM 739 C C . ALA A 1 93 ? -5.677 -0.157 26.456 1.00 97.75 93 ALA A C 1
ATOM 741 O O . ALA A 1 93 ? -5.496 -1.172 27.126 1.00 97.75 93 ALA A O 1
ATOM 742 N N . ARG A 1 94 ? -6.649 -0.088 25.542 1.00 95.56 94 ARG A N 1
ATOM 743 C CA . ARG A 1 94 ? -7.600 -1.178 25.289 1.00 95.56 94 ARG A CA 1
ATOM 744 C C . ARG A 1 94 ? -6.914 -2.444 24.769 1.00 95.56 94 ARG A C 1
ATOM 746 O O . ARG A 1 94 ? -7.257 -3.546 25.189 1.00 95.56 94 ARG A O 1
ATOM 753 N N . LEU A 1 95 ? -5.943 -2.307 23.864 1.00 97.62 95 LEU A N 1
ATOM 754 C CA . LEU A 1 95 ? -5.145 -3.439 23.377 1.00 97.62 95 LEU A CA 1
ATOM 755 C C . LEU A 1 95 ? -4.268 -4.030 24.491 1.00 97.62 95 LEU A C 1
ATOM 757 O O . LEU A 1 95 ? -4.104 -5.246 24.551 1.00 97.62 95 LEU A O 1
ATOM 761 N N . ALA A 1 96 ? -3.764 -3.205 25.414 1.00 97.00 96 ALA A N 1
ATOM 762 C CA . ALA A 1 96 ? -3.018 -3.683 26.579 1.00 97.00 96 ALA A CA 1
ATOM 763 C C . ALA A 1 96 ? -3.848 -4.639 27.454 1.00 97.00 96 ALA A C 1
ATOM 765 O O . ALA A 1 96 ? -3.322 -5.631 27.955 1.00 97.00 96 ALA A O 1
ATOM 766 N N . GLU A 1 97 ? -5.138 -4.341 27.627 1.00 94.62 97 GLU A N 1
ATOM 767 C CA . GLU A 1 97 ? -6.064 -5.138 28.438 1.00 94.62 97 GLU A CA 1
ATOM 768 C C . GLU A 1 97 ? -6.526 -6.417 27.734 1.00 94.62 97 GLU A C 1
ATOM 770 O O . GLU A 1 97 ? -6.720 -7.446 28.382 1.00 94.62 97 GLU A O 1
ATOM 775 N N . ARG A 1 98 ? -6.730 -6.357 26.413 1.00 92.62 98 ARG A N 1
ATOM 776 C CA . ARG A 1 98 ? -7.393 -7.430 25.660 1.00 92.62 98 ARG A CA 1
ATOM 777 C C . ARG A 1 98 ? -6.416 -8.404 25.012 1.00 92.62 98 ARG A C 1
ATOM 779 O O . ARG A 1 98 ? -6.698 -9.597 24.993 1.00 92.62 98 ARG A O 1
ATOM 786 N N . GLY A 1 99 ? -5.265 -7.935 24.531 1.00 92.75 99 GLY A N 1
ATOM 787 C CA . GLY A 1 99 ? -4.258 -8.768 23.875 1.00 92.75 99 GLY A CA 1
ATOM 788 C C . GLY A 1 99 ? -3.875 -8.277 22.471 1.00 92.75 99 GLY A C 1
ATOM 789 O O . GLY A 1 99 ? -4.030 -7.096 22.163 1.00 92.75 99 GLY A O 1
ATOM 790 N N . PRO A 1 100 ? -3.322 -9.159 21.615 1.00 95.12 100 PRO A N 1
ATOM 791 C CA . PRO A 1 100 ? -2.791 -8.771 20.305 1.00 95.12 100 PRO A CA 1
ATOM 792 C C . PRO A 1 100 ? -3.862 -8.278 19.322 1.00 95.12 100 PRO A C 1
ATOM 794 O O . PRO A 1 100 ? -3.525 -7.564 18.381 1.00 95.12 100 PRO A O 1
ATOM 797 N N . PHE A 1 101 ? -5.131 -8.633 19.542 1.00 96.38 101 PHE A N 1
ATOM 798 C CA . PHE A 1 101 ? -6.280 -8.186 18.758 1.00 96.38 101 PHE A CA 1
ATOM 799 C C . PHE A 1 101 ? -7.349 -7.560 19.653 1.00 96.38 101 PHE A C 1
ATOM 801 O O . PHE A 1 101 ? -7.371 -7.749 20.873 1.00 96.38 101 PHE A O 1
ATOM 808 N N . MET A 1 102 ? -8.276 -6.820 19.047 1.00 94.06 102 MET A N 1
ATOM 809 C CA . MET A 1 102 ? -9.254 -6.022 19.791 1.00 94.06 102 MET A CA 1
ATOM 810 C C . MET A 1 102 ? -10.229 -6.828 20.648 1.00 94.06 102 MET A C 1
ATOM 812 O O . MET A 1 102 ? -10.829 -6.246 21.552 1.00 94.06 102 MET A O 1
ATOM 816 N N . LEU A 1 103 ? -10.398 -8.121 20.364 1.00 93.88 103 LEU A N 1
ATOM 817 C CA . LEU A 1 103 ? -11.252 -9.054 21.107 1.00 93.88 103 LEU A CA 1
ATOM 818 C C . LEU A 1 103 ? -10.468 -10.250 21.674 1.00 93.88 103 LEU A C 1
ATOM 820 O O . LEU A 1 103 ? -11.038 -11.314 21.903 1.00 93.88 103 LEU A O 1
ATOM 824 N N . GLY A 1 104 ? -9.160 -10.101 21.901 1.00 93.19 104 GLY A N 1
ATOM 825 C CA . GLY A 1 104 ? -8.359 -11.131 22.558 1.00 93.19 104 GLY A CA 1
ATOM 826 C C . GLY A 1 104 ? -7.241 -11.698 21.694 1.00 93.19 104 GLY A C 1
ATOM 827 O O . GLY A 1 104 ? -6.460 -10.968 21.084 1.00 93.19 104 GLY A O 1
ATOM 828 N N . SER A 1 105 ? -7.136 -13.027 21.692 1.00 92.12 105 SER A N 1
ATOM 829 C CA . SER A 1 105 ? -6.058 -13.776 21.037 1.00 92.12 105 SER A CA 1
ATOM 830 C C . SER A 1 105 ? -6.218 -13.932 19.532 1.00 92.12 105 SER A C 1
ATOM 832 O O . SER A 1 105 ? -5.215 -14.126 18.850 1.00 92.12 105 SER A O 1
ATOM 834 N N . ASP A 1 106 ? -7.443 -13.846 19.012 1.00 91.50 106 ASP A N 1
ATOM 835 C CA . ASP A 1 106 ? -7.709 -14.081 17.592 1.00 91.50 106 ASP A CA 1
ATOM 836 C C . ASP A 1 106 ? -8.260 -12.831 16.907 1.00 91.50 106 ASP A C 1
ATOM 838 O O . ASP A 1 106 ? -8.949 -12.014 17.524 1.00 91.50 106 ASP A O 1
ATOM 842 N N . LEU A 1 107 ? -7.993 -12.734 15.605 1.00 94.31 107 LEU A N 1
ATOM 843 C CA . LEU A 1 107 ? -8.473 -11.669 14.731 1.00 94.31 107 LEU A CA 1
ATOM 844 C C . LEU A 1 107 ? -10.009 -11.610 14.720 1.00 94.31 107 LEU A C 1
ATOM 846 O O . LEU A 1 107 ? -10.684 -12.643 14.679 1.00 94.31 107 LEU A O 1
ATOM 850 N N . SER A 1 108 ? -10.564 -10.402 14.735 1.00 95.19 108 SER A N 1
ATOM 851 C CA . SER A 1 108 ? -12.004 -10.149 14.638 1.00 95.19 108 SER A CA 1
ATOM 852 C C . SER A 1 108 ? -12.339 -9.200 13.486 1.00 95.19 108 SER A C 1
ATOM 854 O O . SER A 1 108 ? -11.463 -8.554 12.903 1.00 95.19 108 SER A O 1
ATOM 856 N N . ALA A 1 109 ? -13.628 -9.070 13.177 1.00 95.88 109 ALA A N 1
ATOM 857 C CA . ALA A 1 109 ? -14.107 -8.089 12.210 1.00 95.88 109 ALA A CA 1
ATOM 858 C C . ALA A 1 109 ? -13.783 -6.644 12.630 1.00 95.88 109 ALA A C 1
ATOM 860 O O . ALA A 1 109 ? -13.533 -5.805 11.767 1.00 95.88 109 ALA A O 1
ATOM 861 N N . ALA A 1 110 ? -13.707 -6.359 13.937 1.00 95.94 110 ALA A N 1
ATOM 862 C CA . ALA A 1 110 ? -13.332 -5.039 14.438 1.00 95.94 110 ALA A CA 1
ATOM 863 C C . ALA A 1 110 ? -11.881 -4.667 14.079 1.00 95.94 110 ALA A C 1
ATOM 865 O O . ALA A 1 110 ? -11.613 -3.519 13.718 1.00 95.94 110 ALA A O 1
ATOM 866 N N . ASP A 1 111 ? -10.958 -5.637 14.110 1.00 96.88 111 ASP A N 1
ATOM 867 C CA . ASP A 1 111 ? -9.574 -5.442 13.663 1.00 96.88 111 ASP A CA 1
ATOM 868 C C . ASP A 1 111 ? -9.524 -5.153 12.159 1.00 96.88 111 ASP A C 1
ATOM 870 O O . ASP A 1 111 ? -8.915 -4.173 11.727 1.00 96.88 111 ASP A O 1
ATOM 874 N N . ILE A 1 112 ? -10.214 -5.979 11.365 1.00 94.56 112 ILE A N 1
ATOM 875 C CA . ILE A 1 112 ? -10.266 -5.864 9.900 1.00 94.56 112 ILE A CA 1
ATOM 876 C C . ILE A 1 112 ? -10.902 -4.541 9.467 1.00 94.56 112 ILE A C 1
ATOM 878 O O . ILE A 1 112 ? -10.443 -3.935 8.503 1.00 94.56 112 ILE A O 1
ATOM 882 N N . ALA A 1 113 ? -11.929 -4.071 10.176 1.00 94.44 113 ALA A N 1
ATOM 883 C CA . ALA A 1 113 ? -12.593 -2.809 9.874 1.00 94.44 113 ALA A CA 1
ATOM 884 C C . ALA A 1 113 ? -11.694 -1.591 10.146 1.00 94.44 113 ALA A C 1
ATOM 886 O O . ALA A 1 113 ? -11.722 -0.627 9.379 1.00 94.44 113 ALA A O 1
ATOM 887 N N . LEU A 1 114 ? -10.872 -1.624 11.204 1.00 96.56 114 LEU A N 1
ATOM 888 C CA . LEU A 1 114 ? -9.964 -0.518 11.532 1.00 96.56 114 LEU A CA 1
ATOM 889 C C . LEU A 1 114 ? -8.686 -0.520 10.676 1.00 96.56 114 LEU A C 1
ATOM 891 O O . LEU A 1 114 ? -8.122 0.538 10.379 1.00 96.56 114 LEU A O 1
ATOM 895 N N . LEU A 1 115 ? -8.208 -1.697 10.279 1.00 95.62 115 LEU A N 1
ATOM 896 C CA . LEU A 1 115 ? -6.918 -1.873 9.615 1.00 95.62 115 LEU A CA 1
ATOM 897 C C . LEU A 1 115 ? -6.683 -0.969 8.390 1.00 95.62 115 LEU A C 1
ATOM 899 O O . LEU A 1 115 ? -5.631 -0.330 8.355 1.00 95.62 115 LEU A O 1
ATOM 903 N N . PRO A 1 116 ? -7.618 -0.801 7.432 1.00 92.62 116 PRO A N 1
ATOM 904 C CA . PRO A 1 116 ? -7.367 -0.001 6.234 1.00 92.62 116 PRO A CA 1
ATOM 905 C C . PRO A 1 116 ? -7.009 1.462 6.515 1.00 92.62 116 PRO A C 1
ATOM 907 O O . PRO A 1 116 ? -6.218 2.061 5.782 1.00 92.62 116 PRO A O 1
ATOM 910 N N . ILE A 1 117 ? -7.599 2.069 7.550 1.00 93.25 117 ILE A N 1
ATOM 911 C CA . ILE A 1 117 ? -7.301 3.462 7.902 1.00 93.25 117 ILE A CA 1
ATOM 912 C C . ILE A 1 117 ? -6.040 3.566 8.761 1.00 93.25 117 ILE A C 1
ATOM 914 O O . ILE A 1 117 ? -5.249 4.486 8.561 1.00 93.25 117 ILE A O 1
ATOM 918 N N . MET A 1 118 ? -5.790 2.600 9.646 1.00 96.69 118 MET A N 1
ATOM 919 C CA . MET A 1 118 ? -4.562 2.569 10.443 1.00 96.69 118 MET A CA 1
ATOM 920 C C . MET A 1 118 ? -3.322 2.279 9.588 1.00 96.69 118 MET A C 1
ATOM 922 O O . MET A 1 118 ? -2.310 2.960 9.753 1.00 96.69 118 MET A O 1
ATOM 926 N N . GLU A 1 119 ? -3.396 1.350 8.628 1.00 95.19 119 GLU A N 1
ATOM 927 C CA . GLU A 1 119 ? -2.318 1.106 7.657 1.00 95.19 119 GLU A CA 1
ATOM 928 C C . GLU A 1 119 ? -2.042 2.365 6.830 1.00 95.19 119 GLU A C 1
ATOM 930 O O . GLU A 1 119 ? -0.894 2.764 6.648 1.00 95.19 119 GLU A O 1
ATOM 935 N N . ARG A 1 120 ? -3.089 3.073 6.403 1.00 93.19 120 ARG A N 1
ATOM 936 C CA . ARG A 1 120 ? -2.925 4.363 5.732 1.00 93.19 120 ARG A CA 1
ATOM 937 C C . ARG A 1 120 ? -2.198 5.373 6.625 1.00 93.19 120 ARG A C 1
ATOM 939 O O . ARG A 1 120 ? -1.236 6.003 6.189 1.00 93.19 120 ARG A O 1
ATOM 946 N N . PHE A 1 121 ? -2.625 5.525 7.877 1.00 95.19 121 PHE A N 1
ATOM 947 C CA . PHE A 1 121 ? -2.005 6.455 8.821 1.00 95.19 121 PHE A CA 1
ATOM 948 C C . PHE A 1 121 ? -0.558 6.100 9.168 1.00 95.19 121 PHE A C 1
ATOM 950 O O . PHE A 1 121 ? 0.233 7.021 9.373 1.00 95.19 121 PHE A O 1
ATOM 957 N N . ARG A 1 122 ? -0.184 4.812 9.152 1.00 95.62 122 ARG A N 1
ATOM 958 C CA . ARG A 1 122 ? 1.202 4.344 9.336 1.00 95.62 122 ARG A CA 1
ATOM 959 C C . ARG A 1 122 ? 2.177 5.034 8.385 1.00 95.62 122 ARG A C 1
ATOM 961 O O . ARG A 1 122 ? 3.285 5.351 8.806 1.00 95.62 122 ARG A O 1
ATOM 968 N N . TYR A 1 123 ? 1.761 5.300 7.147 1.00 95.12 123 TYR A N 1
ATOM 969 C CA . TYR A 1 123 ? 2.618 5.897 6.120 1.00 95.12 123 TYR A CA 1
ATOM 970 C C . TYR A 1 123 ? 2.324 7.376 5.854 1.00 95.12 123 TYR A C 1
ATOM 972 O O . TYR A 1 123 ? 3.240 8.143 5.571 1.00 95.12 123 TYR A O 1
ATOM 980 N N . GLN A 1 124 ? 1.066 7.810 5.962 1.00 93.88 124 GLN A N 1
ATOM 981 C CA . GLN A 1 124 ? 0.689 9.180 5.598 1.00 93.88 124 GLN A CA 1
ATOM 982 C C . GLN A 1 124 ? 1.011 10.202 6.690 1.00 93.88 124 GLN A C 1
ATOM 984 O O . GLN A 1 124 ? 1.557 11.263 6.392 1.00 93.88 124 GLN A O 1
ATOM 989 N N . LEU A 1 125 ? 0.707 9.894 7.954 1.00 93.38 125 LEU A N 1
ATOM 990 C CA . LEU A 1 125 ? 0.876 10.853 9.048 1.00 93.38 125 LEU A CA 1
ATOM 991 C C . LEU A 1 125 ? 2.334 11.239 9.336 1.00 93.38 125 LEU A C 1
ATOM 993 O O . LEU A 1 125 ? 2.557 12.412 9.647 1.00 93.38 125 LEU A O 1
ATOM 997 N N . PRO A 1 126 ? 3.342 10.355 9.185 1.00 93.50 126 PRO A N 1
ATOM 998 C CA . PRO A 1 126 ? 4.737 10.771 9.311 1.00 93.50 126 PRO A CA 1
ATOM 999 C C . PRO A 1 126 ? 5.111 11.871 8.310 1.00 93.50 126 PRO A C 1
ATOM 1001 O O . PRO A 1 126 ? 5.847 12.799 8.646 1.00 93.50 126 PRO A O 1
ATOM 1004 N N . VAL A 1 127 ? 4.558 11.802 7.097 1.00 91.12 127 VAL A N 1
ATOM 1005 C CA . VAL A 1 127 ? 4.810 12.775 6.032 1.00 91.12 127 VAL A CA 1
ATOM 1006 C C . VAL A 1 127 ? 4.043 14.070 6.288 1.00 91.12 127 VAL A C 1
ATOM 1008 O O . VAL A 1 127 ? 4.631 15.150 6.200 1.00 91.12 127 VAL A O 1
ATOM 1011 N N . THR A 1 128 ? 2.757 13.983 6.633 1.00 89.00 128 THR A N 1
ATOM 1012 C CA . THR A 1 128 ? 1.870 15.155 6.691 1.00 89.00 128 THR A CA 1
ATOM 1013 C C . THR A 1 128 ? 1.867 15.883 8.031 1.00 89.00 128 THR A C 1
ATOM 1015 O O . THR A 1 128 ? 1.671 17.094 8.059 1.00 89.00 128 THR A O 1
ATOM 1018 N N . ALA A 1 129 ? 2.102 15.168 9.129 1.00 89.38 129 ALA A N 1
ATOM 1019 C CA . ALA A 1 129 ? 1.940 15.675 10.491 1.00 89.38 129 ALA A CA 1
ATOM 1020 C C . ALA A 1 129 ? 3.093 15.312 11.442 1.00 89.38 129 ALA A C 1
ATOM 1022 O O . ALA A 1 129 ? 3.114 15.773 12.581 1.00 89.38 129 ALA A O 1
ATOM 1023 N N . GLY A 1 130 ? 4.032 14.459 11.020 1.00 90.44 130 GLY A N 1
ATOM 1024 C CA . GLY A 1 130 ? 5.096 13.945 11.887 1.00 90.44 130 GLY A CA 1
ATOM 1025 C C . GLY A 1 130 ? 4.612 12.979 12.977 1.00 90.44 130 GLY A C 1
ATOM 1026 O O . GLY A 1 130 ? 5.393 12.626 13.858 1.00 90.44 130 GLY A O 1
ATOM 1027 N N . ILE A 1 131 ? 3.352 12.533 12.925 1.00 91.69 131 ILE A N 1
ATOM 1028 C CA . ILE A 1 131 ? 2.784 11.568 13.875 1.00 91.69 131 ILE A CA 1
ATOM 1029 C C . ILE A 1 131 ? 3.036 10.149 13.370 1.00 91.69 131 ILE A C 1
ATOM 1031 O O . ILE A 1 131 ? 2.793 9.842 12.204 1.00 91.69 131 ILE A O 1
ATOM 1035 N N . LYS A 1 132 ? 3.479 9.264 14.264 1.00 94.50 132 LYS A N 1
ATOM 1036 C CA . LYS A 1 132 ? 3.657 7.836 13.994 1.00 94.50 132 LYS A CA 1
ATOM 1037 C C . LYS A 1 132 ? 2.631 7.043 14.797 1.00 94.50 132 LYS A C 1
ATOM 1039 O O . LYS A 1 132 ? 2.566 7.166 16.015 1.00 94.50 132 LYS A O 1
ATOM 1044 N N . VAL A 1 133 ? 1.829 6.235 14.104 1.00 95.62 133 VAL A N 1
ATOM 1045 C CA . VAL A 1 133 ? 0.892 5.287 14.742 1.00 95.62 133 VAL A CA 1
ATOM 1046 C C . VAL A 1 133 ? 1.515 3.908 14.959 1.00 95.62 133 VAL A C 1
ATOM 1048 O O . VAL A 1 133 ? 0.987 3.114 15.723 1.00 95.62 133 VAL A O 1
ATOM 1051 N N . TYR A 1 134 ? 2.638 3.630 14.293 1.00 95.75 134 TYR A N 1
ATOM 1052 C CA . TYR A 1 134 ? 3.413 2.401 14.426 1.00 95.75 134 TYR A CA 1
ATOM 1053 C C . TYR A 1 134 ? 4.814 2.747 14.938 1.00 95.75 134 TYR A C 1
ATOM 1055 O O . TYR A 1 134 ? 5.744 2.953 14.156 1.00 95.75 134 TYR A O 1
ATOM 1063 N N . ASP A 1 135 ? 4.941 2.895 16.256 1.00 93.50 135 ASP A N 1
ATOM 1064 C CA . ASP A 1 135 ? 6.216 3.085 16.942 1.00 93.50 135 ASP A CA 1
ATOM 1065 C C . ASP A 1 135 ? 6.140 2.662 18.421 1.00 93.50 135 ASP A C 1
ATOM 1067 O O . ASP A 1 135 ? 5.091 2.274 18.934 1.00 93.50 135 ASP A O 1
ATOM 1071 N N . ALA A 1 136 ? 7.272 2.757 19.118 1.00 94.81 136 ALA A N 1
ATOM 1072 C CA . ALA A 1 136 ? 7.390 2.350 20.515 1.00 94.81 136 ALA A CA 1
ATOM 1073 C C . ALA A 1 136 ? 6.646 3.266 21.512 1.00 94.81 136 ALA A C 1
ATOM 1075 O O . ALA A 1 136 ? 6.597 2.934 22.695 1.00 94.81 136 ALA A O 1
ATOM 1076 N N . SER A 1 137 ? 6.084 4.406 21.080 1.00 95.25 137 SER A N 1
ATOM 1077 C CA . SER A 1 137 ? 5.301 5.280 21.968 1.00 95.25 137 SER A CA 1
ATOM 1078 C C . SER A 1 137 ? 3.945 4.671 22.334 1.00 95.25 137 SER A C 1
ATOM 1080 O O . SER A 1 137 ? 3.392 5.004 23.379 1.00 95.25 137 SER A O 1
ATOM 1082 N N . ARG A 1 138 ? 3.438 3.755 21.496 1.00 97.25 138 ARG A N 1
ATOM 1083 C CA . ARG A 1 138 ? 2.181 3.014 21.678 1.00 97.25 138 ARG A CA 1
ATOM 1084 C C . ARG A 1 138 ? 2.434 1.523 21.451 1.00 97.25 138 ARG A C 1
ATOM 1086 O O . ARG A 1 138 ? 2.166 0.995 20.367 1.00 97.25 138 ARG A O 1
ATOM 1093 N N . PRO A 1 139 ? 3.035 0.838 22.440 1.00 97.75 139 PRO A N 1
ATOM 1094 C CA . PRO A 1 139 ? 3.563 -0.509 22.257 1.00 97.75 139 PRO A CA 1
ATOM 1095 C C . PRO A 1 139 ? 2.480 -1.558 21.986 1.00 97.75 139 PRO A C 1
ATOM 1097 O O . PRO A 1 139 ? 2.791 -2.617 21.447 1.00 97.75 139 PRO A O 1
ATOM 1100 N N . ASN A 1 140 ? 1.222 -1.320 22.355 1.00 98.31 140 ASN A N 1
ATOM 1101 C CA . ASN A 1 140 ? 0.142 -2.277 22.131 1.00 98.31 140 ASN A CA 1
ATOM 1102 C C . ASN A 1 140 ? -0.475 -2.101 20.741 1.00 98.31 140 ASN A C 1
ATOM 1104 O O . ASN A 1 140 ? -0.767 -3.102 20.091 1.00 98.31 140 ASN A O 1
ATOM 1108 N N . ILE A 1 141 ? -0.546 -0.870 20.221 1.00 98.38 141 ILE A N 1
ATOM 1109 C CA . ILE A 1 141 ? -0.806 -0.637 18.791 1.00 98.38 141 ILE A CA 1
ATOM 1110 C C . ILE A 1 141 ? 0.323 -1.226 17.939 1.00 98.38 141 ILE A C 1
ATOM 1112 O O . ILE A 1 141 ? 0.051 -1.864 16.923 1.00 98.38 141 ILE A O 1
ATOM 1116 N N . GLN A 1 142 ? 1.583 -1.066 18.356 1.00 98.00 142 GLN A N 1
ATOM 1117 C CA . GLN A 1 142 ? 2.716 -1.685 17.668 1.00 98.00 142 GLN A CA 1
ATOM 1118 C C . GLN A 1 142 ? 2.559 -3.211 17.594 1.00 98.00 142 GLN A C 1
ATOM 1120 O O . GLN A 1 142 ? 2.611 -3.772 16.504 1.00 98.00 142 GLN A O 1
ATOM 1125 N N . LYS A 1 143 ? 2.278 -3.872 18.725 1.00 98.00 143 LYS A N 1
ATOM 1126 C CA . LYS A 1 143 ? 2.020 -5.322 18.764 1.00 98.00 143 LYS A CA 1
ATOM 1127 C C . LYS A 1 143 ? 0.819 -5.735 17.915 1.00 98.00 143 LYS A C 1
ATOM 1129 O O . LYS A 1 143 ? 0.848 -6.817 17.335 1.00 98.00 143 LYS A O 1
ATOM 1134 N N . TRP A 1 144 ? -0.229 -4.915 17.849 1.00 98.31 144 TRP A N 1
ATOM 1135 C CA . TRP A 1 144 ? -1.396 -5.170 17.003 1.00 98.31 144 TRP A CA 1
ATOM 1136 C C . TRP A 1 144 ? -1.024 -5.155 15.516 1.00 98.31 144 TRP A C 1
ATOM 1138 O O . TRP A 1 144 ? -1.341 -6.106 14.800 1.00 98.31 144 TRP A O 1
ATOM 1148 N N . PHE A 1 145 ? -0.256 -4.152 15.070 1.00 97.81 145 PHE A N 1
ATOM 1149 C CA . PHE A 1 145 ? 0.320 -4.146 13.722 1.00 97.81 145 PHE A CA 1
ATOM 1150 C C . PHE A 1 145 ? 1.207 -5.368 13.485 1.00 97.81 145 PHE A C 1
ATOM 1152 O O . PHE A 1 145 ? 1.000 -6.063 12.500 1.00 97.81 145 PHE A O 1
ATOM 1159 N N . ASP A 1 146 ? 2.131 -5.684 14.396 1.00 97.31 146 ASP A N 1
ATOM 1160 C CA . ASP A 1 146 ? 3.028 -6.839 14.252 1.00 97.31 146 ASP A CA 1
ATOM 1161 C C . ASP A 1 146 ? 2.251 -8.165 14.171 1.00 97.31 146 ASP A C 1
ATOM 1163 O O . ASP A 1 146 ? 2.628 -9.076 13.431 1.00 97.31 146 ASP A O 1
ATOM 1167 N N . SER A 1 147 ? 1.137 -8.273 14.900 1.00 97.56 147 SER A N 1
ATOM 1168 C CA . SER A 1 147 ? 0.264 -9.452 14.892 1.00 97.56 147 SER A CA 1
ATOM 1169 C C . SER A 1 147 ? -0.478 -9.596 13.564 1.00 97.56 147 SER A C 1
ATOM 1171 O O . SER A 1 147 ? -0.545 -10.700 13.023 1.00 97.56 147 SER A O 1
ATOM 1173 N N . ILE A 1 148 ? -0.985 -8.493 13.003 1.00 96.56 148 ILE A N 1
ATOM 1174 C CA . ILE A 1 148 ? -1.654 -8.464 11.694 1.00 96.56 148 ILE A CA 1
ATOM 1175 C C . ILE A 1 148 ? -0.655 -8.682 10.554 1.00 96.56 148 ILE A C 1
ATOM 1177 O O . ILE A 1 148 ? -0.871 -9.552 9.708 1.00 96.56 148 ILE A O 1
ATOM 1181 N N . ASP A 1 149 ? 0.465 -7.959 10.562 1.00 95.19 149 ASP A N 1
ATOM 1182 C CA . ASP A 1 149 ? 1.586 -8.135 9.634 1.00 95.19 149 ASP A CA 1
ATOM 1183 C C . ASP A 1 149 ? 2.156 -9.554 9.743 1.00 95.19 149 ASP A C 1
ATOM 1185 O O . ASP A 1 149 ? 2.755 -10.055 8.795 1.00 95.19 149 ASP A O 1
ATOM 1189 N N . GLY A 1 150 ? 1.947 -10.220 10.885 1.00 94.94 150 GLY A N 1
ATOM 1190 C CA . GLY A 1 150 ? 2.199 -11.626 11.188 1.00 94.94 150 GLY A CA 1
ATOM 1191 C C . GLY A 1 150 ? 1.401 -12.621 10.334 1.00 94.94 150 GLY A C 1
ATOM 1192 O O . GLY A 1 150 ? 1.902 -13.713 10.039 1.00 94.94 150 GLY A O 1
ATOM 1193 N N . LEU A 1 151 ? 0.198 -12.248 9.890 1.00 94.19 151 LEU A N 1
ATOM 1194 C CA . LEU A 1 151 ? -0.742 -13.126 9.196 1.00 94.19 151 LEU A CA 1
ATOM 1195 C C . LEU A 1 151 ? -0.344 -13.312 7.723 1.00 94.19 151 LEU A C 1
ATOM 1197 O O . LEU A 1 151 ? -0.395 -12.348 6.956 1.00 94.19 151 LEU A O 1
ATOM 1201 N N . PRO A 1 152 ? -0.042 -14.545 7.262 1.00 92.00 152 PRO A N 1
ATOM 1202 C CA . PRO A 1 152 ? 0.306 -14.790 5.859 1.00 92.00 152 PRO A CA 1
ATOM 1203 C C . PRO A 1 152 ? -0.774 -14.309 4.880 1.00 92.00 152 PRO A C 1
ATOM 1205 O O . PRO A 1 152 ? -0.464 -13.689 3.869 1.00 92.00 152 PRO A O 1
ATOM 1208 N N . ALA A 1 153 ? -2.052 -14.512 5.225 1.00 89.56 153 ALA A N 1
ATOM 1209 C CA . ALA A 1 153 ? -3.182 -14.077 4.403 1.00 89.56 153 ALA A CA 1
ATOM 1210 C C . ALA A 1 153 ? -3.220 -12.555 4.182 1.00 89.56 153 ALA A C 1
ATOM 1212 O O . ALA A 1 153 ? -3.651 -12.112 3.120 1.00 89.56 153 ALA A O 1
ATOM 1213 N N . TYR A 1 154 ? -2.754 -11.771 5.158 1.00 92.62 154 TYR A N 1
ATOM 1214 C CA . TYR A 1 154 ? -2.667 -10.321 5.038 1.00 92.62 154 TYR A CA 1
ATOM 1215 C C . TYR A 1 154 ? -1.381 -9.903 4.323 1.00 92.62 154 TYR A C 1
ATOM 1217 O O . TYR A 1 154 ? -1.433 -9.283 3.258 1.00 92.62 154 TYR A O 1
ATOM 1225 N N . ARG A 1 155 ? -0.230 -10.316 4.866 1.00 90.88 155 ARG A N 1
ATOM 1226 C CA . ARG A 1 155 ? 1.103 -9.928 4.387 1.00 90.88 155 ARG A CA 1
ATOM 1227 C C . ARG A 1 155 ? 1.326 -10.254 2.914 1.00 90.88 155 ARG A C 1
ATOM 1229 O O . ARG A 1 155 ? 1.932 -9.473 2.191 1.00 90.88 155 ARG A O 1
ATOM 1236 N N . GLU A 1 156 ? 0.881 -11.423 2.469 1.00 84.94 156 GLU A N 1
ATOM 1237 C CA . GLU A 1 156 ? 1.215 -11.904 1.128 1.00 84.94 156 GLU A CA 1
ATOM 1238 C C . GLU A 1 156 ? 0.277 -11.366 0.050 1.00 84.94 156 GLU A C 1
ATOM 1240 O O . GLU A 1 156 ? 0.665 -11.339 -1.113 1.00 84.94 156 GLU A O 1
ATOM 1245 N N . ARG A 1 157 ? -0.946 -10.950 0.407 1.00 81.06 157 ARG A N 1
ATOM 1246 C CA . ARG A 1 157 ? -1.999 -10.663 -0.583 1.00 81.06 157 ARG A CA 1
ATOM 1247 C C . ARG A 1 157 ? -2.665 -9.300 -0.458 1.00 81.06 157 ARG A C 1
ATOM 1249 O O . ARG A 1 157 ? -3.176 -8.812 -1.459 1.00 81.06 157 ARG A O 1
ATOM 1256 N N . ILE A 1 158 ? -2.722 -8.724 0.743 1.00 87.62 158 ILE A N 1
ATOM 1257 C CA . ILE A 1 158 ? -3.639 -7.614 1.058 1.00 87.62 158 ILE A CA 1
ATOM 1258 C C . ILE A 1 158 ? -2.922 -6.374 1.588 1.00 87.62 158 ILE A C 1
ATOM 1260 O O . ILE A 1 158 ? -3.448 -5.280 1.431 1.00 87.62 158 ILE A O 1
ATOM 1264 N N . THR A 1 159 ? -1.753 -6.509 2.213 1.00 92.50 159 THR A N 1
ATOM 1265 C CA . THR A 1 159 ? -1.045 -5.341 2.755 1.00 92.50 159 THR A CA 1
ATOM 1266 C C . THR A 1 159 ? -0.596 -4.396 1.638 1.00 92.50 159 THR A C 1
ATOM 1268 O O . THR A 1 159 ? -0.133 -4.834 0.573 1.00 92.50 159 THR A O 1
ATOM 1271 N N . GLY A 1 160 ? -0.769 -3.094 1.867 1.00 93.62 160 GLY A N 1
ATOM 1272 C CA . GLY A 1 160 ? -0.195 -2.056 1.022 1.00 93.62 160 GLY A CA 1
ATOM 1273 C C . GLY A 1 160 ? 1.282 -1.817 1.321 1.00 93.62 160 GLY A C 1
ATOM 1274 O O . GLY A 1 160 ? 1.856 -2.375 2.251 1.00 93.62 160 GLY A O 1
ATOM 1275 N N . ASP A 1 161 ? 1.916 -0.971 0.515 1.00 94.38 161 ASP A N 1
ATOM 1276 C CA . ASP A 1 161 ? 3.316 -0.598 0.708 1.00 94.38 161 ASP A CA 1
ATOM 1277 C C . ASP A 1 161 ? 3.483 0.904 0.955 1.00 94.38 161 ASP A C 1
ATOM 1279 O O . ASP A 1 161 ? 2.578 1.713 0.725 1.00 94.38 161 ASP A O 1
ATOM 1283 N N . GLU A 1 162 ? 4.674 1.270 1.426 1.00 94.88 162 GLU A N 1
ATOM 1284 C CA . GLU A 1 162 ? 5.045 2.656 1.704 1.00 94.88 162 GLU A CA 1
ATOM 1285 C C . GLU A 1 162 ? 4.857 3.548 0.469 1.00 94.88 162 GLU A C 1
ATOM 1287 O O . GLU A 1 162 ? 4.212 4.589 0.559 1.00 94.88 162 GLU A O 1
ATOM 1292 N N . VAL A 1 163 ? 5.352 3.119 -0.698 1.00 95.06 163 VAL A N 1
ATOM 1293 C CA . VAL A 1 163 ? 5.269 3.888 -1.951 1.00 95.06 163 VAL A CA 1
ATOM 1294 C C . VAL A 1 163 ? 3.818 4.254 -2.271 1.00 95.06 163 VAL A C 1
ATOM 1296 O O . VAL A 1 163 ? 3.499 5.415 -2.517 1.00 95.06 163 VAL A O 1
ATOM 1299 N N . SER A 1 164 ? 2.921 3.272 -2.248 1.00 94.62 164 SER A N 1
ATOM 1300 C CA . SER A 1 164 ? 1.525 3.428 -2.649 1.00 94.62 164 SER A CA 1
ATOM 1301 C C . SER A 1 164 ? 0.758 4.289 -1.657 1.00 94.62 164 SER A C 1
ATOM 1303 O O . SER A 1 164 ? -0.005 5.164 -2.074 1.00 94.62 164 SER A O 1
ATOM 1305 N N . TRP A 1 165 ? 0.967 4.086 -0.354 1.00 94.81 165 TRP A N 1
ATOM 1306 C CA . TRP A 1 165 ? 0.272 4.862 0.669 1.00 94.81 165 TRP A CA 1
ATOM 1307 C C . TRP A 1 165 ? 0.764 6.305 0.764 1.00 94.81 165 TRP A C 1
ATOM 1309 O O . TRP A 1 165 ? -0.061 7.205 0.960 1.00 94.81 165 TRP A O 1
ATOM 1319 N N . VAL A 1 166 ? 2.062 6.544 0.565 1.00 93.81 166 VAL A N 1
ATOM 1320 C CA . VAL A 1 166 ? 2.633 7.895 0.505 1.00 93.81 166 VAL A CA 1
ATOM 1321 C C . VAL A 1 166 ? 2.180 8.617 -0.768 1.00 93.81 166 VAL A C 1
ATOM 1323 O O . VAL A 1 166 ? 1.711 9.752 -0.683 1.00 93.81 166 VAL A O 1
ATOM 1326 N N . LEU A 1 167 ? 2.177 7.957 -1.934 1.00 91.19 167 LEU A N 1
ATOM 1327 C CA . LEU A 1 167 ? 1.589 8.527 -3.156 1.00 91.19 167 LEU A CA 1
ATOM 1328 C C . LEU A 1 167 ? 0.106 8.856 -2.967 1.00 91.19 167 LEU A C 1
ATOM 1330 O O . LEU A 1 167 ? -0.346 9.934 -3.354 1.00 91.19 167 LEU A O 1
ATOM 1334 N N . ALA A 1 168 ? -0.662 7.968 -2.335 1.00 90.44 168 ALA A N 1
ATOM 1335 C CA . ALA A 1 168 ? -2.063 8.225 -2.029 1.00 90.44 168 ALA A CA 1
ATOM 1336 C C . ALA A 1 168 ? -2.258 9.455 -1.123 1.00 90.44 168 ALA A C 1
ATOM 1338 O O . ALA A 1 168 ? -3.280 10.127 -1.252 1.00 90.44 168 ALA A O 1
ATOM 1339 N N . ALA A 1 169 ? -1.286 9.803 -0.267 1.00 89.75 169 ALA A N 1
ATOM 1340 C CA . ALA A 1 169 ? -1.347 11.018 0.548 1.00 89.75 169 ALA A CA 1
ATOM 1341 C C . ALA A 1 169 ? -1.481 12.271 -0.327 1.00 89.75 169 ALA A C 1
ATOM 1343 O O . ALA A 1 169 ? -2.351 13.098 -0.071 1.00 89.75 169 ALA A O 1
ATOM 1344 N N . SER A 1 170 ? -0.691 12.372 -1.403 1.00 88.31 170 SER A N 1
ATOM 1345 C CA . SER A 1 170 ? -0.764 13.494 -2.353 1.00 88.31 170 SER A CA 1
ATOM 1346 C C . SER A 1 170 ? -2.166 13.649 -2.960 1.00 88.31 170 SER A C 1
ATOM 1348 O O . SER A 1 170 ? -2.705 14.752 -3.023 1.00 88.31 170 SER A O 1
ATOM 1350 N N . ILE A 1 171 ? -2.805 12.532 -3.327 1.00 86.94 171 ILE A N 1
ATOM 1351 C CA . ILE A 1 171 ? -4.153 12.509 -3.904 1.00 86.94 171 ILE A CA 1
ATOM 1352 C C . ILE A 1 171 ? -5.178 12.948 -2.854 1.00 86.94 171 ILE A C 1
ATOM 1354 O O . ILE A 1 171 ? -6.027 13.793 -3.129 1.00 86.94 171 ILE A O 1
ATOM 1358 N N . PHE A 1 172 ? -5.100 12.404 -1.639 1.00 86.56 172 PHE A N 1
ATOM 1359 C CA . PHE A 1 172 ? -6.035 12.756 -0.573 1.00 86.56 172 PHE A CA 1
ATOM 1360 C C . PHE A 1 172 ? -5.873 14.198 -0.092 1.00 86.56 172 PHE A C 1
ATOM 1362 O O . PHE A 1 172 ? -6.870 14.836 0.230 1.00 86.56 172 PHE A O 1
ATOM 1369 N N . LEU A 1 173 ? -4.661 14.752 -0.089 1.00 85.31 173 LEU A N 1
ATOM 1370 C CA . LEU A 1 173 ? -4.439 16.165 0.217 1.00 85.31 173 LEU A CA 1
ATOM 1371 C C . LEU A 1 173 ? -5.070 17.082 -0.836 1.00 85.31 173 LEU A C 1
ATOM 1373 O O . LEU A 1 173 ? -5.656 18.100 -0.476 1.00 85.31 173 LEU A O 1
ATOM 1377 N N . GLN A 1 174 ? -5.011 16.706 -2.115 1.00 83.75 174 GLN A N 1
ATOM 1378 C CA . GLN A 1 174 ? -5.679 17.438 -3.195 1.00 83.75 174 GLN A CA 1
ATOM 1379 C C . GLN A 1 174 ? -7.208 17.348 -3.083 1.00 83.75 174 GLN A C 1
ATOM 1381 O O . GLN A 1 174 ? -7.897 18.369 -3.158 1.00 83.75 174 GLN A O 1
ATOM 1386 N N . LEU A 1 175 ? -7.745 16.144 -2.856 1.00 83.19 175 LEU A N 1
ATOM 1387 C CA . LEU A 1 175 ? -9.191 15.900 -2.799 1.00 83.19 175 LEU A CA 1
ATOM 1388 C C . LEU A 1 175 ? -9.843 16.409 -1.507 1.00 83.19 175 LEU A C 1
ATOM 1390 O O . LEU A 1 175 ? -10.888 17.051 -1.558 1.00 83.19 175 LEU A O 1
ATOM 1394 N N . PHE A 1 176 ? -9.233 16.137 -0.354 1.00 80.44 176 PHE A N 1
ATOM 1395 C CA . PHE A 1 176 ? -9.842 16.321 0.968 1.00 80.44 176 PHE A CA 1
ATOM 1396 C C . PHE A 1 176 ? -9.057 17.268 1.884 1.00 80.44 176 PHE A C 1
ATOM 1398 O O . PHE A 1 176 ? -9.669 17.950 2.700 1.00 80.44 176 PHE A O 1
ATOM 1405 N N . GLY A 1 177 ? -7.727 17.318 1.759 1.00 75.06 177 GLY A N 1
ATOM 1406 C CA . GLY A 1 177 ? -6.853 18.203 2.544 1.00 75.06 177 GLY A CA 1
ATOM 1407 C C . GLY A 1 177 ? -6.794 19.626 1.989 1.00 75.06 177 GLY A C 1
ATOM 1408 O O . GLY A 1 177 ? -7.721 20.062 1.336 1.00 75.06 177 GLY A O 1
ATOM 1409 N N . THR A 1 178 ? -5.719 20.378 2.220 1.00 70.00 178 THR A N 1
ATOM 1410 C CA . THR A 1 178 ? -5.587 21.780 1.766 1.00 70.00 178 THR A CA 1
ATOM 1411 C C . THR A 1 178 ? -4.873 21.945 0.429 1.00 70.00 178 THR A C 1
ATOM 1413 O O . THR A 1 178 ? -4.304 23.001 0.203 1.00 70.00 178 THR A O 1
ATOM 1416 N N . GLY A 1 179 ? -4.874 20.949 -0.464 1.00 67.94 179 GLY A N 1
ATOM 1417 C CA . GLY A 1 179 ? -3.952 20.874 -1.612 1.00 67.94 179 GLY A CA 1
ATOM 1418 C C . GLY A 1 179 ? -3.850 22.093 -2.548 1.00 67.94 179 GLY A C 1
ATOM 1419 O O . GLY A 1 179 ? -2.872 22.185 -3.280 1.00 67.94 179 GLY A O 1
ATOM 1420 N N . ASP A 1 180 ? -4.800 23.034 -2.515 1.00 77.19 180 ASP A N 1
ATOM 1421 C CA . ASP A 1 180 ? -4.746 24.289 -3.283 1.00 77.19 180 ASP A CA 1
ATOM 1422 C C . ASP A 1 180 ? -4.060 25.458 -2.541 1.00 77.19 180 ASP A C 1
ATOM 1424 O O . ASP A 1 180 ? -3.664 26.434 -3.182 1.00 77.19 180 ASP A O 1
ATOM 1428 N N . SER A 1 181 ? -3.914 25.381 -1.211 1.00 83.69 181 SER A N 1
ATOM 1429 C CA . SER A 1 181 ? -3.155 26.350 -0.406 1.00 83.69 181 SER A CA 1
ATOM 1430 C C . SER A 1 181 ? -1.651 26.137 -0.577 1.00 83.69 181 SER A C 1
ATOM 1432 O O . SER A 1 181 ? -1.215 25.056 -0.971 1.00 83.69 181 SER A O 1
ATOM 1434 N N . GLU A 1 182 ? -0.838 27.145 -0.263 1.00 86.06 182 GLU A N 1
ATOM 1435 C CA . GLU A 1 182 ? 0.624 27.015 -0.350 1.00 86.06 182 GLU A CA 1
ATOM 1436 C C . GLU A 1 182 ? 1.154 25.924 0.591 1.00 86.06 182 GLU A C 1
ATOM 1438 O O . GLU A 1 182 ? 1.983 25.105 0.196 1.00 86.06 182 GLU A O 1
ATOM 1443 N N . GLU A 1 183 ? 0.602 25.822 1.801 1.00 84.44 183 GLU A N 1
ATOM 1444 C CA . GLU A 1 183 ? 0.929 24.753 2.747 1.00 84.44 183 GLU A CA 1
ATOM 1445 C C . GLU A 1 183 ? 0.501 23.382 2.212 1.00 84.44 183 GLU A C 1
ATOM 1447 O O . GLU A 1 183 ? 1.236 22.404 2.334 1.00 84.44 183 GLU A O 1
ATOM 1452 N N . GLY A 1 184 ? -0.680 23.296 1.592 1.00 85.88 184 GLY A N 1
ATOM 1453 C CA . GLY A 1 184 ? -1.168 22.053 1.005 1.00 85.88 184 GLY A CA 1
ATOM 1454 C C . GLY A 1 184 ? -0.336 21.586 -0.184 1.00 85.88 184 GLY A C 1
ATOM 1455 O O . GLY A 1 184 ? -0.026 20.398 -0.266 1.00 85.88 184 GLY A O 1
ATOM 1456 N N . LYS A 1 185 ? 0.080 22.501 -1.065 1.00 89.31 185 LYS A N 1
ATOM 1457 C CA . LYS A 1 185 ? 1.011 22.202 -2.164 1.00 89.31 185 LYS A CA 1
ATOM 1458 C C . LYS A 1 185 ? 2.355 21.719 -1.631 1.00 89.31 185 LYS A C 1
ATOM 1460 O O . LYS A 1 185 ? 2.837 20.688 -2.083 1.00 89.31 185 LYS A O 1
ATOM 1465 N N . ALA A 1 186 ? 2.904 22.378 -0.608 1.00 91.00 186 ALA A N 1
ATOM 1466 C CA . ALA A 1 186 ? 4.148 21.943 0.025 1.00 91.00 186 ALA A CA 1
ATOM 1467 C C . ALA A 1 186 ? 4.038 20.525 0.621 1.00 91.00 186 ALA A C 1
ATOM 1469 O O . ALA A 1 186 ? 4.970 19.729 0.507 1.00 91.00 186 ALA A O 1
ATOM 1470 N N . LEU A 1 187 ? 2.893 20.173 1.220 1.00 90.69 187 LEU A N 1
ATOM 1471 C CA . LEU A 1 187 ? 2.638 18.815 1.715 1.00 90.69 187 LEU A CA 1
ATOM 1472 C C . LEU A 1 187 ? 2.486 17.788 0.584 1.00 90.69 187 LEU A C 1
ATOM 1474 O O . LEU A 1 187 ? 2.974 16.664 0.713 1.00 90.69 187 LEU A O 1
ATOM 1478 N N . VAL A 1 188 ? 1.828 18.160 -0.518 1.00 90.75 188 VAL A N 1
ATOM 1479 C CA . VAL A 1 188 ? 1.726 17.331 -1.730 1.00 90.75 188 VAL A CA 1
ATOM 1480 C C . VAL A 1 188 ? 3.117 17.060 -2.303 1.00 90.75 188 VAL A C 1
ATOM 1482 O O . VAL A 1 188 ? 3.451 15.899 -2.535 1.00 90.75 188 VAL A O 1
ATOM 1485 N N . ASP A 1 189 ? 3.942 18.094 -2.462 1.00 91.62 189 ASP A N 1
ATOM 1486 C CA . ASP A 1 189 ? 5.308 17.975 -2.976 1.00 91.62 189 ASP A CA 1
ATOM 1487 C C . ASP A 1 189 ? 6.174 17.114 -2.058 1.00 91.62 189 ASP A C 1
ATOM 1489 O O . ASP A 1 189 ? 6.878 16.222 -2.531 1.00 91.62 189 ASP A O 1
ATOM 1493 N N . LYS A 1 190 ? 6.065 17.307 -0.737 1.00 93.44 190 LYS A N 1
ATOM 1494 C CA . LYS A 1 190 ? 6.745 16.459 0.247 1.00 93.44 190 LYS A CA 1
ATOM 1495 C C . LYS A 1 190 ? 6.333 14.993 0.101 1.00 93.44 190 LYS A C 1
ATOM 1497 O O . LYS A 1 190 ? 7.195 14.123 0.091 1.00 93.44 190 LYS A O 1
ATOM 1502 N N . ALA A 1 191 ? 5.040 14.700 -0.050 1.00 93.12 191 ALA A N 1
ATOM 1503 C CA . ALA A 1 191 ? 4.576 13.329 -0.261 1.00 93.12 191 ALA A CA 1
ATOM 1504 C C . ALA A 1 191 ? 5.120 12.721 -1.562 1.00 93.12 191 ALA A C 1
ATOM 1506 O O . ALA A 1 191 ? 5.549 11.571 -1.566 1.00 93.12 191 ALA A O 1
ATOM 1507 N N . LEU A 1 192 ? 5.162 13.484 -2.656 1.00 92.81 192 LEU A N 1
ATOM 1508 C CA . LEU A 1 192 ? 5.753 13.015 -3.913 1.00 92.81 192 LEU A CA 1
ATOM 1509 C C . LEU A 1 192 ? 7.263 12.757 -3.777 1.00 92.81 192 LEU A C 1
ATOM 1511 O O . LEU A 1 192 ? 7.751 11.745 -4.276 1.00 92.81 192 LEU A O 1
ATOM 1515 N N . GLN A 1 193 ? 7.991 13.618 -3.061 1.00 94.69 193 GLN A N 1
ATOM 1516 C CA . GLN A 1 193 ? 9.421 13.438 -2.785 1.00 94.69 193 GLN A CA 1
ATOM 1517 C C . GLN A 1 193 ? 9.696 12.201 -1.922 1.00 94.69 193 GLN A C 1
ATOM 1519 O O . GLN A 1 193 ? 10.595 11.426 -2.239 1.00 94.69 193 GLN A O 1
ATOM 1524 N N . GLU A 1 194 ? 8.914 11.978 -0.863 1.00 95.75 194 GLU A N 1
ATOM 1525 C CA . GLU A 1 194 ? 9.051 10.797 0.000 1.00 95.75 194 GLU A CA 1
ATOM 1526 C C . GLU A 1 194 ? 8.713 9.501 -0.751 1.00 95.75 194 GLU A C 1
ATOM 1528 O O . GLU A 1 194 ? 9.401 8.489 -0.598 1.00 95.75 194 GLU A O 1
ATOM 1533 N N . ALA A 1 195 ? 7.704 9.531 -1.628 1.00 94.62 195 ALA A N 1
ATOM 1534 C CA . ALA A 1 195 ? 7.404 8.409 -2.510 1.00 94.62 195 ALA A CA 1
ATOM 1535 C C . ALA A 1 195 ? 8.552 8.119 -3.490 1.00 94.62 195 ALA A C 1
ATOM 1537 O O . ALA A 1 195 ? 8.915 6.956 -3.669 1.00 94.62 195 ALA A O 1
ATOM 1538 N N . GLU A 1 196 ? 9.154 9.148 -4.094 1.00 95.00 196 GLU A N 1
ATOM 1539 C CA . GLU A 1 196 ? 10.316 8.977 -4.975 1.00 95.00 196 GLU A CA 1
ATOM 1540 C C . GLU A 1 196 ? 11.534 8.453 -4.202 1.00 95.00 196 GLU A C 1
ATOM 1542 O O . GLU A 1 196 ? 12.247 7.577 -4.687 1.00 95.00 196 GLU A O 1
ATOM 1547 N N . ALA A 1 197 ? 11.746 8.904 -2.963 1.00 96.50 197 ALA A N 1
ATOM 1548 C CA . ALA A 1 197 ? 12.791 8.367 -2.098 1.00 96.50 197 ALA A CA 1
ATOM 1549 C C . ALA A 1 197 ? 12.557 6.880 -1.774 1.00 96.50 197 ALA A C 1
ATOM 1551 O O . ALA A 1 197 ? 13.505 6.090 -1.782 1.00 96.50 197 ALA A O 1
ATOM 1552 N N . ALA A 1 198 ? 11.307 6.475 -1.525 1.00 96.44 198 ALA A N 1
ATOM 1553 C CA . ALA A 1 198 ? 10.939 5.075 -1.322 1.00 96.44 198 ALA A CA 1
ATOM 1554 C C . ALA A 1 198 ? 11.159 4.227 -2.586 1.00 96.44 198 ALA A C 1
ATOM 1556 O O . ALA A 1 198 ? 11.736 3.141 -2.506 1.00 96.44 198 ALA A O 1
ATOM 1557 N N . LEU A 1 199 ? 10.794 4.744 -3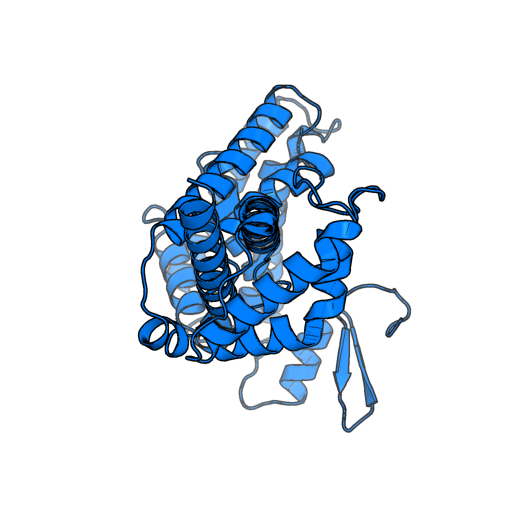.762 1.00 96.50 199 LEU A N 1
ATOM 1558 C CA . LEU A 1 199 ? 11.116 4.123 -5.050 1.00 96.50 199 LEU A CA 1
ATOM 1559 C C . LEU A 1 199 ? 12.631 3.988 -5.252 1.00 96.50 199 LEU A C 1
ATOM 1561 O O . LEU A 1 199 ? 13.096 2.929 -5.668 1.00 96.50 199 LEU A O 1
ATOM 1565 N N . GLY A 1 200 ? 13.404 5.020 -4.908 1.00 96.69 200 GLY A N 1
ATOM 1566 C CA . GLY A 1 200 ? 14.864 5.022 -4.990 1.00 96.69 200 GLY A CA 1
ATOM 1567 C C . GLY A 1 200 ? 15.522 3.952 -4.117 1.00 96.69 200 GLY A C 1
ATOM 1568 O O . GLY A 1 200 ? 16.485 3.324 -4.556 1.00 96.69 200 GLY A O 1
ATOM 1569 N N . ARG A 1 201 ? 14.976 3.681 -2.921 1.00 97.00 201 ARG A N 1
ATOM 1570 C CA . ARG A 1 201 ? 15.432 2.565 -2.073 1.00 97.00 201 ARG A CA 1
ATOM 1571 C C . ARG A 1 201 ? 15.237 1.221 -2.769 1.00 97.00 201 ARG A C 1
ATOM 1573 O O . ARG A 1 201 ? 16.189 0.454 -2.834 1.00 97.00 201 ARG A O 1
ATOM 1580 N N . ILE A 1 202 ? 14.065 0.986 -3.363 1.00 96.56 202 ILE A N 1
ATOM 1581 C CA . ILE A 1 202 ? 13.780 -0.245 -4.121 1.00 96.56 202 ILE A CA 1
ATOM 1582 C C . ILE A 1 202 ? 14.674 -0.341 -5.368 1.00 96.56 202 ILE A C 1
ATOM 1584 O O . ILE A 1 202 ? 15.186 -1.409 -5.683 1.00 96.56 202 ILE A O 1
ATOM 1588 N N . ALA A 1 203 ? 14.904 0.767 -6.075 1.00 95.06 203 ALA A N 1
ATOM 1589 C CA . ALA A 1 203 ? 15.768 0.805 -7.258 1.00 95.06 203 ALA A CA 1
ATOM 1590 C C . ALA A 1 203 ? 17.246 0.511 -6.941 1.00 95.06 203 ALA A C 1
ATOM 1592 O O . ALA A 1 203 ? 17.985 0.051 -7.813 1.00 95.06 203 ALA A O 1
ATOM 1593 N N . ALA A 1 204 ? 17.682 0.791 -5.709 1.00 94.00 204 ALA A N 1
ATOM 1594 C CA . ALA A 1 204 ? 19.025 0.481 -5.230 1.00 94.00 204 ALA A CA 1
ATOM 1595 C C . ALA A 1 204 ? 19.198 -0.999 -4.845 1.00 94.00 204 ALA A C 1
ATOM 1597 O O . ALA A 1 204 ? 20.333 -1.473 -4.750 1.00 94.00 204 ALA A O 1
ATOM 1598 N N . GLU A 1 205 ? 18.102 -1.734 -4.641 1.00 92.44 205 GLU A N 1
ATOM 1599 C CA . GLU A 1 205 ? 18.147 -3.173 -4.407 1.00 92.44 205 GLU A CA 1
ATOM 1600 C C . GLU A 1 205 ? 18.619 -3.896 -5.675 1.00 92.44 205 GLU A C 1
ATOM 1602 O O . GLU A 1 205 ? 18.207 -3.598 -6.798 1.00 92.44 205 GLU A O 1
ATOM 1607 N N . SER A 1 206 ? 19.523 -4.858 -5.501 1.00 81.31 206 SER A N 1
ATOM 1608 C CA . SER A 1 206 ? 20.137 -5.583 -6.608 1.00 81.31 206 SER A CA 1
ATOM 1609 C C . SER A 1 206 ? 20.008 -7.076 -6.377 1.00 81.31 206 SER A C 1
ATOM 1611 O O . SER A 1 206 ? 20.643 -7.626 -5.484 1.00 81.31 206 SER A O 1
ATOM 1613 N N . GLU A 1 207 ? 19.248 -7.724 -7.248 1.00 86.31 207 GLU A N 1
ATOM 1614 C CA . GLU A 1 207 ? 19.081 -9.173 -7.284 1.00 86.31 207 GLU A CA 1
ATOM 1615 C C . GLU A 1 207 ? 19.347 -9.679 -8.701 1.00 86.31 207 GLU A C 1
ATOM 1617 O O . GLU A 1 207 ? 18.977 -9.047 -9.696 1.00 86.31 207 GLU A O 1
ATOM 1622 N N . THR A 1 208 ? 19.981 -10.840 -8.812 1.00 93.50 208 THR A N 1
ATOM 1623 C CA . THR A 1 208 ? 20.058 -11.565 -10.080 1.00 93.50 208 THR A CA 1
ATOM 1624 C C . THR A 1 208 ? 18.664 -12.020 -10.515 1.00 93.50 208 THR A C 1
ATOM 1626 O O . THR A 1 208 ? 17.753 -12.181 -9.707 1.00 93.50 208 THR A O 1
ATOM 1629 N N . VAL A 1 209 ? 18.500 -12.320 -11.806 1.00 91.38 209 VAL A N 1
ATOM 1630 C CA . VAL A 1 209 ? 17.254 -12.906 -12.340 1.00 91.38 209 VAL A CA 1
ATOM 1631 C C . VAL A 1 209 ? 16.841 -14.169 -11.569 1.00 91.38 209 VAL A C 1
ATOM 1633 O O . VAL A 1 209 ? 15.659 -14.398 -11.321 1.00 91.38 209 VAL A O 1
ATOM 1636 N N . ALA A 1 210 ? 17.818 -14.987 -11.170 1.00 93.56 210 ALA A N 1
ATOM 1637 C CA . ALA A 1 210 ? 17.568 -16.221 -10.436 1.00 93.56 210 ALA A CA 1
ATOM 1638 C C . ALA A 1 210 ? 17.090 -15.970 -8.996 1.00 93.56 210 ALA A C 1
ATOM 1640 O O . ALA A 1 210 ? 16.249 -16.726 -8.511 1.00 93.56 210 ALA A O 1
ATOM 1641 N N . GLU A 1 211 ? 17.612 -14.943 -8.325 1.00 96.38 211 GLU A N 1
ATOM 1642 C CA . GLU A 1 211 ? 17.184 -14.534 -6.980 1.00 96.38 211 GLU A CA 1
ATOM 1643 C C . GLU A 1 211 ? 15.783 -13.923 -7.029 1.00 96.38 211 GLU A C 1
ATOM 1645 O O . GLU A 1 211 ? 14.876 -14.460 -6.395 1.00 96.38 211 GLU A O 1
ATOM 1650 N N . LEU A 1 212 ? 15.566 -12.943 -7.912 1.00 95.50 212 LEU A N 1
ATOM 1651 C CA . LEU A 1 212 ? 14.281 -12.256 -8.046 1.00 95.50 212 LEU A CA 1
ATOM 1652 C C . LEU A 1 212 ? 13.130 -13.221 -8.351 1.00 95.50 212 LEU A C 1
ATOM 1654 O O . LEU A 1 212 ? 12.035 -13.090 -7.814 1.00 95.50 212 LEU A O 1
ATOM 1658 N N . SER A 1 213 ? 13.365 -14.247 -9.173 1.00 96.50 213 SER A N 1
ATOM 1659 C CA . SER A 1 213 ? 12.341 -15.255 -9.495 1.00 96.50 213 SER A CA 1
ATOM 1660 C C . SER A 1 213 ? 11.873 -16.104 -8.301 1.00 96.50 213 SER A C 1
ATOM 1662 O O . SER A 1 213 ? 10.840 -16.775 -8.388 1.00 96.50 213 SER A O 1
ATOM 1664 N N . LYS A 1 214 ? 12.635 -16.100 -7.200 1.00 96.81 214 LYS A N 1
ATOM 1665 C CA . LYS A 1 214 ? 12.352 -16.852 -5.970 1.00 96.81 214 LYS A CA 1
ATOM 1666 C C . LYS A 1 214 ? 11.752 -15.984 -4.868 1.00 96.81 214 LYS A C 1
ATOM 1668 O O . LYS A 1 214 ? 11.242 -16.549 -3.902 1.00 96.81 214 LYS A O 1
ATOM 1673 N N . GLU A 1 215 ? 11.792 -14.662 -5.012 1.00 95.75 215 GLU A N 1
ATOM 1674 C CA . GLU A 1 215 ? 11.201 -13.747 -4.044 1.00 95.75 215 GLU A CA 1
ATOM 1675 C C . GLU A 1 215 ? 9.678 -13.962 -3.911 1.00 95.75 215 GLU A C 1
ATOM 1677 O O . GLU A 1 215 ? 8.982 -14.278 -4.893 1.00 95.75 215 GLU A O 1
ATOM 1682 N N . PRO A 1 216 ? 9.120 -13.774 -2.701 1.00 93.06 216 PRO A N 1
ATOM 1683 C CA . PRO A 1 216 ? 7.679 -13.773 -2.498 1.00 93.06 216 PRO A CA 1
ATOM 1684 C C . PRO A 1 216 ? 6.982 -12.752 -3.407 1.00 93.06 216 PRO A C 1
ATOM 1686 O O . PRO A 1 216 ? 7.360 -11.587 -3.476 1.00 93.06 216 PRO A O 1
ATOM 1689 N N . GLY A 1 217 ? 5.927 -13.188 -4.097 1.00 94.19 217 GLY A N 1
ATOM 1690 C CA . GLY A 1 217 ? 5.139 -12.329 -4.986 1.00 94.19 217 GLY A CA 1
ATOM 1691 C C . GLY A 1 217 ? 5.600 -12.298 -6.447 1.00 94.19 217 GLY A C 1
ATOM 1692 O O . GLY A 1 217 ? 4.820 -11.858 -7.288 1.00 94.19 217 GLY A O 1
ATOM 1693 N N . SER A 1 218 ? 6.770 -12.841 -6.815 1.00 97.06 218 SER A N 1
ATOM 1694 C CA . SER A 1 218 ? 7.262 -12.771 -8.209 1.00 97.06 218 SER A CA 1
ATOM 1695 C C . SER A 1 218 ? 6.333 -13.443 -9.220 1.00 97.06 218 SER A C 1
ATOM 1697 O O . SER A 1 218 ? 6.066 -12.902 -10.295 1.00 97.06 218 SER A O 1
ATOM 1699 N N . ARG A 1 219 ? 5.741 -14.587 -8.854 1.00 95.75 219 ARG A N 1
ATOM 1700 C CA . ARG A 1 219 ? 4.740 -15.267 -9.694 1.00 95.75 219 ARG A CA 1
ATOM 1701 C C . ARG A 1 219 ? 3.439 -14.476 -9.822 1.00 95.75 219 ARG A C 1
ATOM 1703 O O . ARG A 1 219 ? 2.870 -14.439 -10.910 1.00 95.75 219 ARG A O 1
ATOM 1710 N N . GLU A 1 220 ? 2.971 -13.858 -8.738 1.00 95.19 220 GLU A N 1
ATOM 1711 C CA . GLU A 1 220 ? 1.772 -13.011 -8.758 1.00 95.19 220 GLU A CA 1
ATOM 1712 C C . GLU A 1 220 ? 2.004 -11.776 -9.630 1.00 95.19 220 GLU A C 1
ATOM 1714 O O . GLU A 1 220 ? 1.210 -11.510 -10.532 1.00 95.19 220 GLU A O 1
ATOM 1719 N N . ALA A 1 221 ? 3.123 -11.080 -9.416 1.00 97.12 221 ALA A N 1
ATOM 1720 C CA . ALA A 1 221 ? 3.545 -9.928 -10.198 1.00 97.12 221 ALA A CA 1
ATOM 1721 C C . ALA A 1 221 ? 3.614 -10.257 -11.695 1.00 97.12 221 ALA A C 1
ATOM 1723 O O . ALA A 1 221 ? 3.026 -9.546 -12.510 1.00 97.12 221 ALA A O 1
ATOM 1724 N N . ALA A 1 222 ? 4.265 -11.368 -12.062 1.00 98.06 222 ALA A N 1
ATOM 1725 C CA . ALA A 1 222 ? 4.344 -11.818 -13.449 1.00 98.06 222 ALA A CA 1
ATOM 1726 C C . ALA A 1 222 ? 2.955 -12.113 -14.030 1.00 98.06 222 ALA A C 1
ATOM 1728 O O . ALA A 1 222 ? 2.618 -11.611 -15.102 1.00 98.06 222 ALA A O 1
ATOM 1729 N N . ALA A 1 223 ? 2.130 -12.891 -13.321 1.00 97.31 223 ALA A N 1
ATOM 1730 C CA . ALA A 1 223 ? 0.793 -13.254 -13.780 1.00 97.31 223 ALA A CA 1
ATOM 1731 C C . ALA A 1 223 ? -0.084 -12.014 -14.006 1.00 97.31 223 ALA A C 1
ATOM 1733 O O . ALA A 1 223 ? -0.697 -11.882 -15.065 1.00 97.31 223 ALA A O 1
ATOM 1734 N N . LYS A 1 224 ? -0.088 -11.080 -13.048 1.00 95.94 224 LYS A N 1
ATOM 1735 C CA . LYS A 1 224 ? -0.859 -9.833 -13.104 1.00 95.94 224 LYS A CA 1
ATOM 1736 C C . LYS A 1 224 ? -0.369 -8.900 -14.200 1.00 95.94 224 LYS A C 1
ATOM 1738 O O . LYS A 1 224 ? -1.199 -8.310 -14.893 1.00 95.94 224 LYS A O 1
ATOM 1743 N N . LEU A 1 225 ? 0.944 -8.789 -14.395 1.00 97.38 225 LEU A N 1
ATOM 1744 C CA . LEU A 1 225 ? 1.507 -7.980 -15.470 1.00 97.38 225 LEU A CA 1
ATOM 1745 C C . LEU A 1 225 ? 1.149 -8.556 -16.846 1.00 97.38 225 LEU A C 1
ATOM 1747 O O . LEU A 1 225 ? 0.723 -7.816 -17.730 1.00 97.38 225 LEU A O 1
ATOM 1751 N N . ILE A 1 226 ? 1.269 -9.876 -17.018 1.00 97.69 226 ILE A N 1
ATOM 1752 C CA . ILE A 1 226 ? 0.948 -10.565 -18.274 1.00 97.69 226 ILE A CA 1
ATOM 1753 C C . ILE A 1 226 ? -0.545 -10.437 -18.593 1.00 97.69 226 ILE A C 1
ATOM 1755 O O . ILE A 1 226 ? -0.894 -10.062 -19.713 1.00 97.69 226 ILE A O 1
ATOM 1759 N N . SER A 1 227 ? -1.427 -10.698 -17.621 1.00 97.25 227 SER A N 1
ATOM 1760 C CA . SER A 1 227 ? -2.879 -10.659 -17.836 1.00 97.25 227 SER A CA 1
ATOM 1761 C C . SER A 1 227 ? -3.408 -9.254 -18.119 1.00 97.25 227 SER A C 1
ATOM 1763 O O . SER A 1 227 ? -4.418 -9.114 -18.799 1.00 97.25 227 SER A O 1
ATOM 1765 N N . ASN A 1 228 ? -2.736 -8.214 -17.612 1.00 97.00 228 ASN A N 1
ATOM 1766 C CA . ASN A 1 228 ? -3.146 -6.817 -17.780 1.00 97.00 228 ASN A CA 1
ATOM 1767 C C . ASN A 1 228 ? -2.282 -6.038 -18.783 1.00 97.00 228 ASN A C 1
ATOM 1769 O O . ASN A 1 228 ? -2.441 -4.821 -18.887 1.00 97.00 228 ASN A O 1
ATOM 1773 N N . ARG A 1 229 ? -1.382 -6.696 -19.536 1.00 97.25 229 ARG A N 1
ATOM 1774 C CA . ARG A 1 229 ? -0.362 -6.010 -20.358 1.00 97.25 229 ARG A CA 1
ATOM 1775 C C . ARG A 1 229 ? -0.952 -4.940 -21.279 1.00 97.25 229 ARG A C 1
ATOM 1777 O O . ARG A 1 229 ? -0.365 -3.880 -21.440 1.00 97.25 229 ARG A O 1
ATOM 1784 N N . GLU A 1 230 ? -2.107 -5.216 -21.883 1.00 98.12 230 GLU A N 1
ATOM 1785 C CA . GLU A 1 230 ? -2.723 -4.330 -22.874 1.00 98.12 230 GLU A CA 1
ATOM 1786 C C . GLU A 1 230 ? -3.267 -3.064 -22.213 1.00 98.12 230 GLU A C 1
ATOM 1788 O O . GLU A 1 230 ? -3.078 -1.971 -22.741 1.00 98.12 230 GLU A O 1
ATOM 1793 N N . ALA A 1 231 ? -3.843 -3.191 -21.015 1.00 97.06 231 ALA A N 1
ATOM 1794 C CA . ALA A 1 231 ? -4.282 -2.054 -20.216 1.00 97.06 231 ALA A CA 1
ATOM 1795 C C . ALA A 1 231 ? -3.095 -1.218 -19.712 1.00 97.06 231 ALA A C 1
ATOM 1797 O O . ALA A 1 231 ? -3.159 0.009 -19.747 1.00 97.06 231 ALA A O 1
ATOM 1798 N N . VAL A 1 232 ? -1.998 -1.867 -19.297 1.00 97.38 232 VAL A N 1
ATOM 1799 C CA . VAL A 1 232 ? -0.781 -1.168 -18.850 1.00 97.38 232 VAL A CA 1
ATOM 1800 C C . VAL A 1 232 ? -0.141 -0.396 -20.004 1.00 97.38 232 VAL A C 1
ATOM 1802 O O . VAL A 1 232 ? 0.199 0.770 -19.829 1.00 9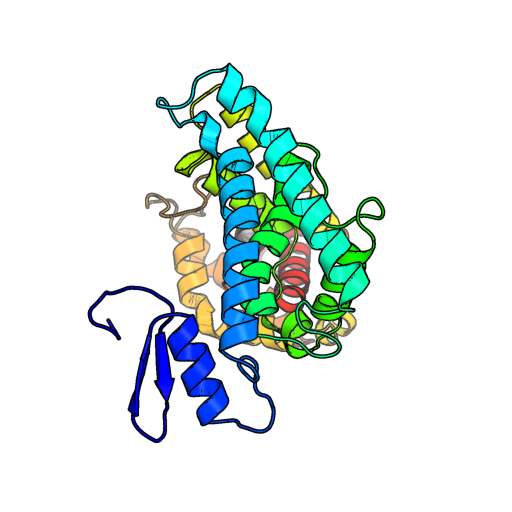7.38 232 VAL A O 1
ATOM 1805 N N . ILE A 1 233 ? -0.027 -1.000 -21.194 1.00 98.44 233 ILE A N 1
ATOM 1806 C CA . ILE A 1 233 ? 0.467 -0.309 -22.396 1.00 98.44 233 ILE A CA 1
ATOM 1807 C C . ILE A 1 233 ? -0.438 0.881 -22.721 1.00 98.44 233 ILE A C 1
ATOM 1809 O O . ILE A 1 233 ? 0.059 1.987 -22.906 1.00 98.44 233 ILE A O 1
ATOM 1813 N N . ALA A 1 234 ? -1.758 0.674 -22.737 1.00 97.19 234 ALA A N 1
ATOM 1814 C CA . ALA A 1 234 ? -2.715 1.724 -23.059 1.00 97.19 234 ALA A CA 1
ATOM 1815 C C . ALA A 1 234 ? -2.656 2.915 -22.088 1.00 97.19 234 ALA A C 1
ATOM 1817 O O . ALA A 1 234 ? -2.781 4.047 -22.545 1.00 97.19 234 ALA A O 1
ATOM 1818 N N . ASP A 1 235 ? -2.465 2.693 -20.781 1.00 96.69 235 ASP A N 1
ATOM 1819 C CA . ASP A 1 235 ? -2.279 3.789 -19.816 1.00 96.69 235 ASP A CA 1
ATOM 1820 C C . ASP A 1 235 ? -0.910 4.461 -19.976 1.00 96.69 235 ASP A C 1
ATOM 1822 O O . ASP A 1 235 ? -0.830 5.689 -20.009 1.00 96.69 235 ASP A O 1
ATOM 1826 N N . ALA A 1 236 ? 0.157 3.670 -20.126 1.00 97.56 236 ALA A N 1
ATOM 1827 C CA . ALA A 1 236 ? 1.517 4.182 -20.246 1.00 97.56 236 ALA A CA 1
ATOM 1828 C C . ALA A 1 236 ? 1.735 5.032 -21.498 1.00 97.56 236 ALA A C 1
ATOM 1830 O O . ALA A 1 236 ? 2.556 5.944 -21.459 1.00 97.56 236 ALA A O 1
ATOM 1831 N N . THR A 1 237 ? 1.003 4.774 -22.585 1.00 97.88 237 THR A N 1
ATOM 1832 C CA . THR A 1 237 ? 1.165 5.488 -23.859 1.00 97.88 237 THR A CA 1
ATOM 1833 C C . THR A 1 237 ? 0.026 6.456 -24.192 1.00 97.88 237 THR A C 1
ATOM 1835 O O . THR A 1 237 ? -0.226 6.732 -25.365 1.00 97.88 237 THR A O 1
ATOM 1838 N N . ALA A 1 238 ? -0.704 6.935 -23.183 1.00 96.19 238 ALA A N 1
ATOM 1839 C CA . ALA A 1 238 ? -1.840 7.844 -23.347 1.00 96.19 238 ALA A CA 1
ATOM 1840 C C . ALA A 1 238 ? -1.472 9.324 -23.118 1.00 96.19 238 ALA A C 1
ATOM 1842 O O . ALA A 1 238 ? -2.224 10.047 -22.467 1.00 96.19 238 ALA A O 1
ATOM 1843 N N . ALA A 1 239 ? -0.318 9.784 -23.620 1.00 93.88 239 ALA A N 1
ATOM 1844 C CA . ALA A 1 239 ? 0.108 11.188 -23.492 1.00 93.88 239 ALA A CA 1
ATOM 1845 C C . ALA A 1 239 ? -0.872 12.205 -24.107 1.00 93.88 239 ALA A C 1
ATOM 1847 O O . ALA A 1 239 ? -0.897 13.363 -23.706 1.00 93.88 239 ALA A O 1
ATOM 1848 N N . ASP A 1 240 ? -1.683 11.779 -25.075 1.00 91.81 240 ASP A N 1
ATOM 1849 C CA . ASP A 1 240 ? -2.695 12.589 -25.756 1.00 91.81 240 ASP A CA 1
ATOM 1850 C C . ASP A 1 240 ? -4.021 12.701 -24.981 1.00 91.81 240 ASP A C 1
ATOM 1852 O O . ASP A 1 240 ? -4.931 13.413 -25.409 1.00 91.81 240 ASP A O 1
ATOM 1856 N N . LYS A 1 241 ? -4.154 12.005 -23.845 1.00 90.75 241 LYS A N 1
ATOM 1857 C CA . LYS A 1 241 ? -5.378 11.966 -23.037 1.00 90.75 241 LYS A CA 1
ATOM 1858 C C . LYS A 1 241 ? -5.137 12.568 -21.664 1.00 90.75 241 LYS A C 1
ATOM 1860 O O . LYS A 1 241 ? -4.110 12.327 -21.036 1.00 90.75 241 LYS A O 1
ATOM 1865 N N . GLU A 1 242 ? -6.136 13.280 -21.148 1.00 88.56 242 GLU A N 1
ATOM 1866 C CA . GLU A 1 242 ? -6.089 13.769 -19.772 1.00 88.56 242 GLU A CA 1
ATOM 1867 C C . GLU A 1 242 ? -6.060 12.583 -18.783 1.00 88.56 242 GLU A C 1
ATOM 1869 O O . GLU A 1 242 ? -6.964 11.734 -18.798 1.00 88.56 242 GLU A O 1
ATOM 1874 N N . PRO A 1 243 ? -5.051 12.499 -17.896 1.00 87.12 243 PRO A N 1
ATOM 1875 C CA . PRO A 1 243 ? -4.992 11.444 -16.899 1.00 87.12 243 PRO A CA 1
ATOM 1876 C C . PRO A 1 243 ? -6.154 11.500 -15.905 1.00 87.12 243 PRO A C 1
ATOM 1878 O O . PRO A 1 243 ? -6.375 12.499 -15.214 1.00 87.12 243 PRO A O 1
ATOM 1881 N N . LYS A 1 244 ? -6.833 10.363 -15.732 1.00 81.56 244 LYS A N 1
ATOM 1882 C CA . LYS A 1 244 ? -7.882 10.210 -14.708 1.00 81.56 244 LYS A CA 1
ATOM 1883 C C . LYS A 1 244 ? -7.333 10.188 -13.277 1.00 81.56 244 LYS A C 1
ATOM 1885 O O . LYS A 1 244 ? -8.052 10.513 -12.343 1.00 81.56 244 LYS A O 1
ATOM 1890 N N . SER A 1 245 ? -6.080 9.771 -13.086 1.00 82.06 245 SER A N 1
ATOM 1891 C CA . SER A 1 245 ? -5.422 9.693 -11.775 1.00 82.06 245 SER A CA 1
ATOM 1892 C C . SER A 1 245 ? -3.905 9.849 -11.899 1.00 82.06 245 SER A C 1
ATOM 1894 O O . SER A 1 245 ? -3.346 9.615 -12.977 1.00 82.06 245 SER A O 1
ATOM 1896 N N . GLN A 1 246 ? -3.249 10.204 -10.785 1.00 81.12 246 GLN A N 1
ATOM 1897 C CA . GLN A 1 246 ? -1.803 10.474 -10.678 1.00 81.12 246 GLN A CA 1
ATOM 1898 C C . GLN A 1 246 ? -1.316 11.340 -11.848 1.00 81.12 246 GLN A C 1
ATOM 1900 O O . GLN A 1 246 ? -0.536 10.912 -12.697 1.00 81.12 246 GLN A O 1
ATOM 1905 N N . ARG A 1 247 ? -1.865 12.557 -11.916 1.00 83.75 247 ARG A N 1
ATOM 1906 C CA . ARG A 1 247 ? -1.616 13.536 -12.987 1.00 83.75 247 ARG A CA 1
ATOM 1907 C C . ARG A 1 247 ? -0.162 14.013 -13.042 1.00 83.75 247 ARG A C 1
ATOM 1909 O O . ARG A 1 247 ? 0.256 14.513 -14.072 1.00 83.75 247 ARG A O 1
ATOM 1916 N N . ALA A 1 248 ? 0.587 13.820 -11.957 1.00 83.44 248 ALA A N 1
ATOM 1917 C CA . ALA A 1 248 ? 2.013 14.120 -11.878 1.00 83.44 248 ALA A CA 1
ATOM 1918 C C . ALA A 1 248 ? 2.896 13.151 -12.690 1.00 83.44 248 ALA A C 1
ATOM 1920 O O . ALA A 1 248 ? 4.057 13.458 -12.929 1.00 83.44 248 ALA A O 1
ATOM 1921 N N . LEU A 1 249 ? 2.375 11.989 -13.110 1.00 89.62 249 LEU A N 1
ATOM 1922 C CA . LEU A 1 249 ? 3.140 11.028 -13.906 1.00 89.62 249 LEU A CA 1
ATOM 1923 C C . LEU A 1 249 ? 2.970 11.293 -15.402 1.00 89.62 249 LEU A C 1
ATOM 1925 O O . LEU A 1 249 ? 1.863 11.198 -15.944 1.00 89.62 249 LEU A O 1
ATOM 1929 N N . GLU A 1 250 ? 4.091 11.575 -16.059 1.00 92.69 250 GLU A N 1
ATOM 1930 C CA . GLU A 1 250 ? 4.169 11.822 -17.495 1.00 92.69 250 GLU A CA 1
ATOM 1931 C C . GLU A 1 250 ? 4.009 10.515 -18.281 1.00 92.69 250 GLU A C 1
ATOM 1933 O O . GLU A 1 250 ? 4.803 9.583 -18.151 1.00 92.69 250 GLU A O 1
ATOM 1938 N N . ARG A 1 251 ? 2.956 10.439 -19.098 1.00 96.62 251 ARG A N 1
ATOM 1939 C CA . ARG A 1 251 ? 2.716 9.309 -20.005 1.00 96.62 251 ARG A CA 1
ATOM 1940 C C . ARG A 1 251 ? 3.531 9.475 -21.281 1.00 96.62 251 ARG A C 1
ATOM 1942 O O . ARG A 1 251 ? 3.796 10.589 -21.718 1.00 96.62 251 ARG A O 1
ATOM 1949 N N . LEU A 1 252 ? 3.882 8.357 -21.903 1.00 97.81 252 LEU A N 1
ATOM 1950 C CA . LEU A 1 252 ? 4.622 8.309 -23.159 1.00 97.81 252 LEU A CA 1
ATOM 1951 C C . LEU A 1 252 ? 3.692 8.520 -24.372 1.00 97.81 252 LEU A C 1
ATOM 1953 O O . LEU A 1 252 ? 2.482 8.291 -24.279 1.00 97.81 252 LEU A O 1
ATOM 1957 N N . PRO A 1 253 ? 4.222 8.938 -25.537 1.00 97.44 253 PRO A N 1
ATOM 1958 C CA . PRO A 1 253 ? 3.434 9.010 -26.766 1.00 97.44 253 PRO A CA 1
ATOM 1959 C C . PRO A 1 253 ? 2.968 7.621 -27.225 1.00 97.44 253 PRO A C 1
ATOM 1961 O O . PRO A 1 253 ? 3.636 6.616 -26.984 1.00 97.44 253 PRO A O 1
ATOM 1964 N N . ALA A 1 254 ? 1.864 7.566 -27.978 1.00 97.56 254 ALA A N 1
ATOM 1965 C CA . ALA A 1 254 ? 1.309 6.320 -28.525 1.00 97.56 254 ALA A CA 1
ATOM 1966 C C . ALA A 1 254 ? 2.323 5.501 -29.354 1.00 97.56 254 ALA A C 1
ATOM 1968 O O . ALA A 1 254 ? 2.276 4.270 -29.365 1.00 97.56 254 ALA A O 1
ATOM 1969 N N . SER A 1 255 ? 3.283 6.168 -30.006 1.00 97.44 255 SER A N 1
ATOM 1970 C CA . SER A 1 255 ? 4.370 5.529 -30.759 1.00 97.44 255 SER A CA 1
ATOM 1971 C C . SER A 1 255 ? 5.317 4.688 -29.892 1.00 97.44 255 SER A C 1
ATOM 1973 O O . SER A 1 255 ? 5.994 3.813 -30.424 1.00 97.44 255 SER A O 1
ATOM 1975 N N . ALA A 1 256 ? 5.343 4.896 -28.570 1.00 98.31 256 ALA A N 1
ATOM 1976 C CA . ALA A 1 256 ? 6.166 4.130 -27.637 1.00 98.31 256 ALA A CA 1
ATOM 1977 C C . ALA A 1 256 ? 5.593 2.738 -27.307 1.00 98.31 256 ALA A C 1
ATOM 1979 O O . ALA A 1 256 ? 6.277 1.941 -26.667 1.00 98.31 256 ALA A O 1
ATOM 1980 N N . ALA A 1 257 ? 4.365 2.409 -27.731 1.00 98.50 257 ALA A N 1
ATOM 1981 C CA . ALA A 1 257 ? 3.686 1.163 -27.355 1.00 98.50 257 ALA A CA 1
ATOM 1982 C C . ALA A 1 257 ? 4.492 -0.127 -27.626 1.00 98.50 257 ALA A C 1
ATOM 1984 O O . ALA A 1 257 ? 4.496 -1.001 -26.752 1.00 98.50 257 ALA A O 1
ATOM 1985 N N . PRO A 1 258 ? 5.227 -0.272 -28.751 1.00 98.50 258 PRO A N 1
ATOM 1986 C CA . PRO A 1 258 ? 6.091 -1.434 -28.965 1.00 98.50 258 PRO A CA 1
ATOM 1987 C C . PRO A 1 258 ? 7.214 -1.542 -27.924 1.00 98.50 258 PRO A C 1
ATOM 1989 O O . PRO A 1 258 ? 7.467 -2.630 -27.406 1.00 98.50 258 PRO A O 1
ATOM 1992 N N . VAL A 1 259 ? 7.837 -0.413 -27.566 1.00 98.56 259 VAL A N 1
ATOM 1993 C CA . VAL A 1 259 ? 8.920 -0.355 -26.573 1.00 98.56 259 VAL A CA 1
ATOM 1994 C C . VAL A 1 259 ? 8.383 -0.661 -25.177 1.00 98.56 259 VAL A C 1
ATOM 1996 O O . VAL A 1 259 ? 8.943 -1.505 -24.480 1.00 98.56 259 VAL A O 1
ATOM 1999 N N . VAL A 1 260 ? 7.243 -0.069 -24.794 1.00 98.69 260 VAL A N 1
ATOM 2000 C CA . VAL A 1 260 ? 6.563 -0.387 -23.527 1.00 98.69 260 VAL A CA 1
ATOM 2001 C C . VAL A 1 260 ? 6.250 -1.882 -23.461 1.00 98.69 260 VAL A C 1
ATOM 2003 O O . VAL A 1 260 ? 6.572 -2.533 -22.471 1.00 98.69 260 VAL A O 1
ATOM 2006 N N . SER A 1 261 ? 5.699 -2.471 -24.529 1.00 98.56 261 SER A N 1
ATOM 2007 C CA . SER A 1 261 ? 5.417 -3.910 -24.565 1.00 98.56 261 SER A CA 1
ATOM 2008 C C . SER A 1 261 ? 6.670 -4.771 -24.364 1.00 98.56 261 SER A C 1
ATOM 2010 O O . SER A 1 261 ? 6.560 -5.842 -23.759 1.00 98.56 261 SER A O 1
ATOM 2012 N N . GLN A 1 262 ? 7.830 -4.354 -24.879 1.00 98.50 262 GLN A N 1
ATOM 2013 C CA . GLN A 1 262 ? 9.091 -5.072 -24.687 1.00 98.50 262 GLN A CA 1
ATOM 2014 C C . GLN A 1 262 ? 9.589 -4.949 -23.242 1.00 98.50 262 GLN A C 1
ATOM 2016 O O . GLN A 1 262 ? 9.939 -5.966 -22.644 1.00 98.50 262 GLN A O 1
ATOM 2021 N N . VAL A 1 263 ? 9.530 -3.750 -22.652 1.00 98.69 263 VAL A N 1
ATOM 2022 C CA . VAL A 1 263 ? 9.858 -3.515 -21.233 1.00 98.69 263 VAL A CA 1
ATOM 2023 C C . VAL A 1 263 ? 9.004 -4.400 -20.325 1.00 98.69 263 VAL A C 1
ATOM 2025 O O . VAL A 1 263 ? 9.536 -5.098 -19.463 1.00 98.69 263 VAL A O 1
ATOM 2028 N N . LEU A 1 264 ? 7.685 -4.460 -20.553 1.00 98.62 264 LEU A N 1
ATOM 2029 C CA . LEU A 1 264 ? 6.797 -5.312 -19.753 1.00 98.62 264 LEU A CA 1
ATOM 2030 C C . LEU A 1 264 ? 7.129 -6.802 -19.911 1.00 98.62 264 LEU A C 1
ATOM 2032 O O . LEU A 1 264 ? 7.113 -7.549 -18.933 1.00 98.62 264 LEU A O 1
ATOM 2036 N N . ARG A 1 265 ? 7.462 -7.246 -21.131 1.00 98.44 265 ARG A N 1
ATOM 2037 C CA . ARG A 1 265 ? 7.889 -8.629 -21.388 1.00 98.44 265 ARG A CA 1
ATOM 2038 C C . ARG A 1 265 ? 9.187 -8.955 -20.654 1.00 98.44 265 ARG A C 1
ATOM 2040 O O . ARG A 1 265 ? 9.294 -10.031 -20.076 1.00 98.44 265 ARG A O 1
ATOM 2047 N N . ASN A 1 266 ? 10.152 -8.045 -20.663 1.00 98.31 266 ASN A N 1
ATOM 2048 C CA . ASN A 1 266 ? 11.431 -8.224 -19.990 1.00 98.31 266 ASN A CA 1
ATOM 2049 C C . ASN A 1 266 ? 11.297 -8.215 -18.463 1.00 98.31 266 ASN A C 1
ATOM 2051 O O . ASN A 1 266 ? 11.961 -9.002 -17.788 1.00 98.31 266 ASN A O 1
ATOM 2055 N N . ALA A 1 267 ? 10.433 -7.361 -17.912 1.00 98.31 267 ALA A N 1
ATOM 2056 C CA . ALA A 1 267 ? 10.103 -7.383 -16.491 1.00 98.31 267 ALA A CA 1
ATOM 2057 C C . ALA A 1 267 ? 9.453 -8.724 -16.107 1.00 98.31 267 ALA A C 1
ATOM 2059 O O . ALA A 1 267 ? 9.915 -9.390 -15.183 1.00 98.31 267 ALA A O 1
ATOM 2060 N N . ALA A 1 268 ? 8.458 -9.184 -16.878 1.00 98.44 268 ALA A N 1
ATOM 2061 C CA . ALA A 1 268 ? 7.834 -10.491 -16.673 1.00 98.44 268 ALA A CA 1
ATOM 2062 C C . ALA A 1 268 ? 8.841 -11.648 -16.787 1.00 98.44 268 ALA A C 1
ATOM 2064 O O . ALA A 1 268 ? 8.803 -12.558 -15.964 1.00 98.44 268 ALA A O 1
ATOM 2065 N N . ALA A 1 269 ? 9.759 -11.602 -17.761 1.00 98.25 269 ALA A N 1
ATOM 2066 C CA . ALA A 1 269 ? 10.806 -12.607 -17.942 1.00 98.25 269 ALA A CA 1
ATOM 2067 C C . ALA A 1 269 ? 11.672 -12.743 -16.683 1.00 98.25 269 ALA A C 1
ATOM 2069 O O . ALA A 1 269 ? 11.833 -13.852 -16.175 1.00 98.25 269 ALA A O 1
ATOM 2070 N N . ARG A 1 270 ? 12.137 -11.622 -16.113 1.00 98.00 270 ARG A N 1
ATOM 2071 C CA . ARG A 1 270 ? 12.919 -11.633 -14.867 1.00 98.00 270 ARG A CA 1
ATOM 2072 C C . ARG A 1 270 ? 12.162 -12.266 -13.708 1.00 98.00 270 ARG A C 1
ATOM 2074 O O . ARG A 1 270 ? 12.709 -13.117 -13.015 1.00 98.00 270 ARG A O 1
ATOM 2081 N N . LEU A 1 271 ? 10.896 -11.886 -13.540 1.00 98.25 271 LEU A N 1
ATOM 2082 C CA . LEU A 1 271 ? 10.033 -12.381 -12.464 1.00 98.25 271 LEU A CA 1
ATOM 2083 C C . LEU A 1 271 ? 9.791 -13.898 -12.540 1.00 98.25 271 LEU A C 1
ATOM 2085 O O . LEU A 1 271 ? 9.490 -14.519 -11.524 1.00 98.25 271 LEU A O 1
ATOM 2089 N N . VAL A 1 272 ? 9.945 -14.511 -13.720 1.00 98.00 272 VAL A N 1
ATOM 2090 C CA . VAL A 1 272 ? 9.831 -15.970 -13.912 1.00 98.00 272 VAL A CA 1
ATOM 2091 C C . VAL A 1 272 ? 11.178 -16.672 -14.123 1.00 98.00 272 VAL A C 1
ATOM 2093 O O . VAL A 1 272 ? 11.203 -17.854 -14.460 1.00 98.00 272 VAL A O 1
ATOM 2096 N N . GLY A 1 273 ? 12.301 -15.976 -13.916 1.00 97.25 273 GLY A N 1
ATOM 2097 C CA . GLY A 1 273 ? 13.644 -16.561 -13.995 1.00 97.25 273 GLY A CA 1
ATOM 2098 C C . GLY A 1 273 ? 14.194 -16.719 -15.417 1.00 97.25 273 GLY A C 1
ATOM 2099 O O . GLY A 1 273 ? 15.140 -17.473 -15.632 1.00 97.25 273 GLY A O 1
ATOM 2100 N N . VAL A 1 274 ? 13.612 -16.025 -16.394 1.00 97.50 274 VAL A N 1
ATOM 2101 C CA . VAL A 1 274 ? 14.044 -16.021 -17.796 1.00 97.50 274 VAL A CA 1
ATOM 2102 C C . VAL A 1 274 ? 14.860 -14.762 -18.079 1.00 97.50 274 VAL A C 1
ATOM 2104 O O . VAL A 1 274 ? 14.491 -13.656 -17.683 1.00 97.50 274 VAL A O 1
ATOM 2107 N N . SER A 1 275 ? 15.975 -14.916 -18.794 1.00 95.00 275 SER A N 1
ATOM 2108 C CA . SER A 1 275 ? 16.789 -13.776 -19.213 1.00 95.00 275 SER A CA 1
ATOM 2109 C C . SER A 1 275 ? 15.990 -12.839 -20.134 1.00 95.00 275 SER A C 1
ATOM 2111 O O . SER A 1 275 ? 15.380 -13.308 -21.098 1.00 95.00 275 SER A O 1
ATOM 2113 N N . PRO A 1 276 ? 15.987 -11.523 -19.868 1.00 95.81 276 PRO A N 1
ATOM 2114 C CA . PRO A 1 276 ? 15.301 -10.550 -20.711 1.00 95.81 276 PRO A CA 1
ATOM 2115 C C . PRO A 1 276 ? 16.002 -10.400 -22.065 1.00 95.81 276 PRO A C 1
ATOM 2117 O O . PRO A 1 276 ? 17.200 -10.659 -22.193 1.00 95.81 276 PRO A O 1
ATOM 2120 N N . VAL A 1 277 ? 15.263 -9.923 -23.066 1.00 95.31 277 VAL A N 1
ATOM 2121 C CA . VAL A 1 277 ? 15.831 -9.564 -24.370 1.00 95.31 277 VAL A CA 1
ATOM 2122 C C . VAL A 1 277 ? 16.133 -8.067 -24.355 1.00 95.31 277 VAL A C 1
ATOM 2124 O O . VAL A 1 277 ? 15.197 -7.277 -24.218 1.00 95.31 277 VAL A O 1
ATOM 2127 N N . PRO A 1 278 ? 17.401 -7.643 -24.476 1.00 91.88 278 PRO A N 1
ATOM 2128 C CA . PRO A 1 278 ? 17.743 -6.229 -24.421 1.00 91.88 278 PRO A CA 1
ATOM 2129 C C . PRO A 1 278 ? 17.001 -5.414 -25.487 1.00 91.88 278 PRO A C 1
ATOM 2131 O O . PRO A 1 278 ? 16.898 -5.852 -26.630 1.00 91.88 278 PRO A O 1
ATOM 2134 N N . VAL A 1 279 ? 16.540 -4.216 -25.126 1.00 95.81 279 VAL A N 1
ATOM 2135 C CA . VAL A 1 279 ? 15.965 -3.257 -26.086 1.00 95.81 279 VAL A CA 1
ATOM 2136 C C . VAL A 1 279 ? 17.022 -2.767 -27.082 1.00 95.81 279 VAL A C 1
ATOM 2138 O O . VAL A 1 279 ? 18.220 -2.780 -26.768 1.00 95.81 279 VAL A O 1
ATOM 2141 N N . ASP A 1 280 ? 16.592 -2.343 -28.271 1.00 95.25 280 ASP A N 1
ATOM 2142 C CA . ASP A 1 280 ? 17.473 -1.714 -29.260 1.00 95.25 280 ASP A CA 1
ATOM 2143 C C . ASP A 1 280 ? 18.040 -0.395 -28.713 1.00 95.25 280 ASP A C 1
ATOM 2145 O O . ASP A 1 280 ? 17.366 0.327 -27.981 1.00 95.25 280 ASP A O 1
ATOM 2149 N N . GLU A 1 281 ? 19.267 -0.047 -29.108 1.00 95.69 281 GLU A N 1
ATOM 2150 C CA . GLU A 1 281 ? 19.954 1.168 -28.642 1.00 95.69 281 GLU A CA 1
ATOM 2151 C C . GLU A 1 281 ? 19.119 2.436 -28.885 1.00 95.69 281 GLU A C 1
ATOM 2153 O O . GLU A 1 281 ? 18.904 3.218 -27.960 1.00 95.69 281 GLU A O 1
ATOM 2158 N N . LYS A 1 282 ? 18.540 2.562 -30.087 1.00 96.25 282 LYS A N 1
ATOM 2159 C CA . LYS A 1 282 ? 17.643 3.662 -30.489 1.00 96.25 282 LYS A CA 1
ATOM 2160 C C . LYS A 1 282 ? 16.408 3.830 -29.589 1.00 96.25 282 LYS A C 1
ATOM 2162 O O . LYS A 1 282 ? 15.841 4.915 -29.545 1.00 96.25 282 LYS A O 1
ATOM 2167 N N . ASP A 1 283 ? 15.985 2.765 -28.904 1.00 97.50 283 ASP A N 1
ATOM 2168 C CA . ASP A 1 283 ? 14.778 2.733 -28.074 1.00 97.50 283 ASP A CA 1
ATOM 2169 C C . ASP A 1 283 ? 15.106 2.867 -26.574 1.00 97.50 283 ASP A C 1
ATOM 2171 O O . ASP A 1 283 ? 14.198 2.894 -25.742 1.00 97.50 283 ASP A O 1
ATOM 2175 N N . SER A 1 284 ? 16.390 2.973 -26.209 1.00 97.06 284 SER A N 1
ATOM 2176 C CA . SER A 1 284 ? 16.860 2.931 -24.817 1.00 97.06 284 SER A CA 1
ATOM 2177 C C . SER A 1 284 ? 16.276 4.046 -23.947 1.00 97.06 284 SER A C 1
ATOM 2179 O O . SER A 1 284 ? 15.837 3.794 -22.826 1.00 97.06 284 SER A O 1
ATOM 2181 N N . GLU A 1 285 ? 16.194 5.276 -24.457 1.00 97.50 285 GLU A N 1
ATOM 2182 C CA . GLU A 1 285 ? 15.613 6.391 -23.696 1.00 97.50 285 GLU A CA 1
ATOM 2183 C C . GLU A 1 285 ? 14.116 6.167 -23.417 1.00 97.50 285 GLU A C 1
ATOM 2185 O O . GLU A 1 285 ? 13.638 6.369 -22.297 1.00 97.50 285 GLU A O 1
ATOM 2190 N N . ILE A 1 286 ? 13.376 5.690 -24.424 1.00 98.00 286 ILE A N 1
ATOM 2191 C CA . ILE A 1 286 ? 11.947 5.374 -24.305 1.00 98.00 286 ILE A CA 1
ATOM 2192 C C . ILE A 1 286 ? 11.749 4.211 -23.328 1.00 98.00 286 ILE A C 1
ATOM 2194 O O . ILE A 1 286 ? 10.845 4.261 -22.497 1.00 98.00 286 ILE A O 1
ATOM 2198 N N . ALA A 1 287 ? 12.602 3.187 -23.388 1.00 98.38 287 ALA A N 1
ATOM 2199 C CA . ALA A 1 287 ? 12.546 2.037 -22.496 1.00 98.38 287 ALA A CA 1
ATOM 2200 C C . ALA A 1 287 ? 12.798 2.426 -21.032 1.00 98.38 287 ALA A C 1
ATOM 2202 O O . ALA A 1 287 ? 12.053 1.990 -20.155 1.00 98.38 287 ALA A O 1
ATOM 2203 N N . ALA A 1 288 ? 13.782 3.294 -20.770 1.00 98.06 288 ALA A N 1
ATOM 2204 C CA . ALA A 1 288 ? 14.054 3.804 -19.428 1.00 98.06 288 ALA A CA 1
ATOM 2205 C C . ALA A 1 288 ? 12.856 4.585 -18.864 1.00 98.06 288 ALA A C 1
ATOM 2207 O O . ALA A 1 288 ? 12.394 4.304 -17.756 1.00 98.06 288 ALA A O 1
ATOM 2208 N N . LYS A 1 289 ? 12.287 5.503 -19.658 1.00 98.12 289 LYS A N 1
ATOM 2209 C CA . LYS A 1 289 ? 11.083 6.266 -19.286 1.00 98.12 289 LYS A CA 1
ATOM 2210 C C . LYS A 1 289 ? 9.874 5.358 -19.047 1.00 98.12 289 LYS A C 1
ATOM 2212 O O . LYS A 1 289 ? 9.156 5.541 -18.068 1.00 98.12 289 LYS A O 1
ATOM 2217 N N . ALA A 1 290 ? 9.667 4.355 -19.901 1.00 98.38 290 ALA A N 1
ATOM 2218 C CA . ALA A 1 290 ? 8.585 3.385 -19.762 1.00 98.38 290 ALA A CA 1
ATOM 2219 C C . ALA A 1 290 ? 8.712 2.556 -18.478 1.00 98.38 290 ALA A C 1
ATOM 2221 O O . ALA A 1 290 ? 7.737 2.403 -17.745 1.00 98.38 290 ALA A O 1
ATOM 2222 N N . ALA A 1 291 ? 9.910 2.046 -18.188 1.00 98.19 291 ALA A N 1
ATOM 2223 C CA . ALA A 1 291 ? 10.174 1.262 -16.990 1.00 98.19 291 ALA A CA 1
ATOM 2224 C C . ALA A 1 291 ? 9.924 2.075 -15.711 1.00 98.19 291 ALA A C 1
ATOM 2226 O O . ALA A 1 291 ? 9.171 1.624 -14.843 1.00 98.19 291 ALA A O 1
ATOM 2227 N N . ARG A 1 292 ? 10.466 3.301 -15.643 1.00 97.50 292 ARG A N 1
ATOM 2228 C CA . ARG A 1 292 ? 10.232 4.241 -14.538 1.00 97.50 292 ARG A CA 1
ATOM 2229 C C . ARG A 1 292 ? 8.747 4.549 -14.372 1.00 97.50 292 ARG A C 1
ATOM 2231 O O . ARG A 1 292 ? 8.222 4.395 -13.273 1.00 97.50 292 ARG A O 1
ATOM 2238 N N . PHE A 1 293 ? 8.062 4.923 -15.458 1.00 97.69 293 PHE A N 1
ATOM 2239 C CA . PHE A 1 293 ? 6.632 5.233 -15.426 1.00 97.69 293 PHE A CA 1
ATOM 2240 C C . PHE A 1 293 ? 5.835 4.078 -14.823 1.00 97.69 293 PHE A C 1
ATOM 2242 O O . PHE A 1 293 ? 5.087 4.286 -13.871 1.00 97.69 293 PHE A O 1
ATOM 2249 N N . VAL A 1 294 ? 6.014 2.857 -15.343 1.00 97.75 294 VAL A N 1
ATOM 2250 C CA . VAL A 1 294 ? 5.252 1.692 -14.877 1.00 97.75 294 VAL A CA 1
ATOM 2251 C C . VAL A 1 294 ? 5.581 1.392 -13.415 1.00 97.75 294 VAL A C 1
ATOM 2253 O O . VAL A 1 294 ? 4.652 1.147 -12.651 1.00 97.75 294 VAL A O 1
ATOM 2256 N N . ALA A 1 295 ? 6.847 1.484 -12.991 1.00 97.25 295 ALA A N 1
ATOM 2257 C CA . ALA A 1 295 ? 7.249 1.248 -11.601 1.00 97.25 295 ALA A CA 1
ATOM 2258 C C . ALA A 1 295 ? 6.574 2.228 -10.625 1.00 97.25 295 ALA A C 1
ATOM 2260 O O . ALA A 1 295 ? 6.052 1.809 -9.588 1.00 97.25 295 ALA A O 1
ATOM 2261 N N . SER A 1 296 ? 6.509 3.512 -10.989 1.00 95.44 296 SER A N 1
ATOM 2262 C CA . SER A 1 296 ? 5.790 4.541 -10.229 1.00 95.44 296 SER A CA 1
ATOM 2263 C C . SER A 1 296 ? 4.269 4.343 -10.252 1.00 95.44 296 SER A C 1
ATOM 2265 O O . SER A 1 296 ? 3.573 4.815 -9.354 1.00 95.44 296 SER A O 1
ATOM 2267 N N . ARG A 1 297 ? 3.735 3.645 -11.265 1.00 94.88 297 ARG A N 1
ATOM 2268 C CA . ARG A 1 297 ? 2.294 3.421 -11.459 1.00 94.88 297 ARG A CA 1
ATOM 2269 C C . ARG A 1 297 ? 1.723 2.237 -10.689 1.00 94.88 297 ARG A C 1
ATOM 2271 O O . ARG A 1 297 ? 0.515 2.246 -10.438 1.00 94.88 297 ARG A O 1
ATOM 2278 N N . VAL A 1 298 ? 2.559 1.261 -10.322 1.00 94.94 298 VAL A N 1
ATOM 2279 C CA . VAL A 1 298 ? 2.175 0.092 -9.512 1.00 94.94 298 VAL A CA 1
ATOM 2280 C C . VAL A 1 298 ? 1.602 0.545 -8.169 1.00 94.94 298 VAL A C 1
ATOM 2282 O O . VAL A 1 298 ? 2.240 1.324 -7.458 1.00 94.94 298 VAL A O 1
ATOM 2285 N N . SER A 1 299 ? 0.433 0.017 -7.797 1.00 93.00 299 SER A N 1
ATOM 2286 C CA . SER A 1 299 ? -0.204 0.276 -6.505 1.00 93.00 299 SER A CA 1
ATOM 2287 C C . SER A 1 299 ? -0.467 -1.012 -5.723 1.00 93.00 299 SER A C 1
ATOM 2289 O O . SER A 1 299 ? -1.163 -1.908 -6.201 1.00 93.00 299 SER A O 1
ATOM 2291 N N . ALA A 1 300 ? 0.021 -1.057 -4.485 1.00 94.44 300 ALA A N 1
ATOM 2292 C CA . ALA A 1 300 ? -0.376 -2.029 -3.477 1.00 94.44 300 ALA A CA 1
ATOM 2293 C C . ALA A 1 300 ? -1.330 -1.380 -2.456 1.00 94.44 300 ALA A C 1
ATOM 2295 O O . ALA A 1 300 ? -1.070 -0.254 -2.026 1.00 94.44 300 ALA A O 1
ATOM 2296 N N . PRO A 1 301 ? -2.432 -2.043 -2.063 1.00 90.75 301 PRO A N 1
ATOM 2297 C CA . PRO A 1 301 ? -2.827 -3.402 -2.449 1.00 90.75 301 PRO A CA 1
ATOM 2298 C C . PRO A 1 301 ? -3.792 -3.482 -3.646 1.00 90.75 301 PRO A C 1
ATOM 2300 O O . PRO A 1 301 ? -4.325 -4.547 -3.946 1.00 90.75 301 PRO A O 1
ATOM 2303 N N . ARG A 1 302 ? -4.078 -2.355 -4.317 1.00 88.56 302 ARG A N 1
ATOM 2304 C CA . ARG A 1 302 ? -5.117 -2.283 -5.360 1.00 88.56 302 ARG A CA 1
ATOM 2305 C C . ARG A 1 302 ? -4.841 -3.217 -6.542 1.00 88.56 302 ARG A C 1
ATOM 2307 O O . ARG A 1 302 ? -5.759 -3.881 -7.017 1.00 88.56 302 ARG A O 1
ATOM 2314 N N . ASP A 1 303 ? -3.609 -3.218 -7.045 1.00 89.50 303 ASP A N 1
ATOM 2315 C CA . ASP A 1 303 ? -3.240 -3.974 -8.244 1.00 89.50 303 ASP A CA 1
ATOM 2316 C C . ASP A 1 303 ? -2.707 -5.368 -7.873 1.00 89.50 303 ASP A C 1
ATOM 2318 O O . ASP A 1 303 ? -3.089 -6.371 -8.491 1.00 89.50 303 ASP A O 1
ATOM 2322 N N . VAL A 1 304 ? -1.843 -5.409 -6.851 1.00 92.62 304 VAL A N 1
ATOM 2323 C CA . VAL A 1 304 ? -1.154 -6.585 -6.291 1.00 92.62 304 VAL A CA 1
ATOM 2324 C C . VAL A 1 304 ? -0.821 -6.353 -4.809 1.00 92.62 304 VAL A C 1
ATOM 2326 O O . VAL A 1 304 ? -0.797 -5.203 -4.372 1.00 92.62 304 VAL A O 1
ATOM 2329 N N . GLY A 1 305 ? -0.512 -7.406 -4.044 1.00 92.38 305 GLY A N 1
ATOM 2330 C CA . GLY A 1 305 ? -0.004 -7.261 -2.667 1.00 92.38 305 GLY A CA 1
ATOM 2331 C C . GLY A 1 305 ? 1.405 -6.643 -2.594 1.00 92.38 305 GLY A C 1
ATOM 2332 O O . GLY A 1 305 ? 2.156 -6.681 -3.574 1.00 92.38 305 GLY A O 1
ATOM 2333 N N . ALA A 1 306 ? 1.803 -6.097 -1.436 1.00 94.69 306 ALA A N 1
ATOM 2334 C CA . ALA A 1 306 ? 3.103 -5.425 -1.271 1.00 94.69 306 ALA A CA 1
ATOM 2335 C C . ALA A 1 306 ? 4.335 -6.245 -1.717 1.00 94.69 306 ALA A C 1
ATOM 2337 O O . ALA A 1 306 ? 5.193 -5.667 -2.392 1.00 94.69 306 ALA A O 1
ATOM 2338 N N . PRO A 1 307 ? 4.451 -7.566 -1.437 1.00 95.06 307 PRO A N 1
ATOM 2339 C CA . PRO A 1 307 ? 5.596 -8.345 -1.915 1.00 95.06 307 PRO A CA 1
ATOM 2340 C C . PRO A 1 307 ? 5.692 -8.358 -3.446 1.00 95.06 307 PRO A C 1
ATOM 2342 O O . PRO A 1 307 ? 6.749 -8.079 -4.009 1.00 95.06 307 PRO A O 1
ATOM 2345 N N . ALA A 1 308 ? 4.560 -8.577 -4.123 1.00 96.06 308 ALA A N 1
ATOM 2346 C CA . ALA A 1 308 ? 4.465 -8.556 -5.579 1.00 96.06 308 ALA A CA 1
ATOM 2347 C C . ALA A 1 308 ? 4.746 -7.157 -6.159 1.00 96.06 308 ALA A C 1
ATOM 2349 O O . ALA A 1 308 ? 5.424 -7.040 -7.182 1.00 96.06 308 ALA A O 1
ATOM 2350 N N . ALA A 1 309 ? 4.284 -6.089 -5.501 1.00 96.94 309 ALA A N 1
ATOM 2351 C CA . ALA A 1 309 ? 4.585 -4.721 -5.914 1.00 96.94 309 ALA A CA 1
ATOM 2352 C C . ALA A 1 309 ? 6.085 -4.407 -5.818 1.00 96.94 309 ALA A C 1
ATOM 2354 O O . ALA A 1 309 ? 6.641 -3.835 -6.758 1.00 96.94 309 ALA A O 1
ATOM 2355 N N . ARG A 1 310 ? 6.757 -4.810 -4.728 1.00 96.56 310 ARG A N 1
ATOM 2356 C CA . ARG A 1 310 ? 8.208 -4.623 -4.556 1.00 96.56 310 ARG A CA 1
ATOM 2357 C C . ARG A 1 310 ? 8.985 -5.287 -5.691 1.00 96.56 310 ARG A C 1
ATOM 2359 O O . ARG A 1 310 ? 9.697 -4.594 -6.415 1.00 96.56 310 ARG A O 1
ATOM 2366 N N . VAL A 1 311 ? 8.807 -6.593 -5.899 1.00 97.50 311 VAL A N 1
ATOM 2367 C CA . VAL A 1 311 ? 9.576 -7.341 -6.913 1.00 97.50 311 VAL A CA 1
ATOM 2368 C C . VAL A 1 311 ? 9.259 -6.892 -8.341 1.00 97.50 311 VAL A C 1
ATOM 2370 O O . VAL A 1 311 ? 10.150 -6.868 -9.190 1.00 97.50 311 VAL A O 1
ATOM 2373 N N . LEU A 1 312 ? 8.020 -6.461 -8.618 1.00 98.00 312 LEU A N 1
ATOM 2374 C CA . LEU A 1 312 ? 7.663 -5.864 -9.907 1.00 98.00 312 LEU A CA 1
ATOM 2375 C C . LEU A 1 312 ? 8.430 -4.560 -10.149 1.00 98.00 312 LEU A C 1
ATOM 2377 O O . LEU A 1 312 ? 8.988 -4.370 -11.230 1.00 98.00 312 LEU A O 1
ATOM 2381 N N . ARG A 1 313 ? 8.497 -3.676 -9.146 1.00 98.06 313 ARG A N 1
ATOM 2382 C CA . ARG A 1 313 ? 9.283 -2.439 -9.244 1.00 98.06 313 ARG A CA 1
ATOM 2383 C C . ARG A 1 313 ? 10.769 -2.730 -9.412 1.00 98.06 313 ARG A C 1
ATOM 2385 O O . ARG A 1 313 ? 11.386 -2.120 -10.275 1.00 98.06 313 ARG A O 1
ATOM 2392 N N . MET A 1 314 ? 11.322 -3.706 -8.691 1.00 98.12 314 MET A N 1
ATOM 2393 C CA . MET A 1 314 ? 12.711 -4.146 -8.889 1.00 98.12 314 MET A CA 1
ATOM 2394 C C . MET A 1 314 ? 12.958 -4.610 -10.330 1.00 98.12 314 MET A C 1
ATOM 2396 O O . MET A 1 314 ? 13.905 -4.154 -10.968 1.00 98.12 314 MET A O 1
ATOM 2400 N N . ALA A 1 315 ? 12.086 -5.462 -10.884 1.00 98.25 315 ALA A N 1
ATOM 2401 C CA . ALA A 1 315 ? 12.205 -5.933 -12.265 1.00 98.25 315 ALA A CA 1
ATOM 2402 C C . ALA A 1 315 ? 12.180 -4.780 -13.285 1.00 98.25 315 ALA A C 1
ATOM 2404 O O . ALA A 1 315 ? 12.918 -4.812 -14.271 1.00 98.25 315 ALA A O 1
ATOM 2405 N N . LEU A 1 316 ? 11.353 -3.758 -13.041 1.00 98.31 316 LEU A N 1
ATOM 2406 C CA . LEU A 1 316 ? 11.259 -2.561 -13.878 1.00 98.31 316 LEU A CA 1
ATOM 2407 C C . LEU A 1 316 ? 12.485 -1.652 -13.708 1.00 98.31 316 LEU A C 1
ATOM 2409 O O . LEU A 1 316 ? 13.042 -1.207 -14.703 1.00 98.31 316 LEU A O 1
ATOM 2413 N N . PHE A 1 317 ? 12.999 -1.445 -12.498 1.00 98.06 317 PHE A N 1
ATOM 2414 C CA . PHE A 1 317 ? 14.234 -0.676 -12.300 1.00 98.06 317 PHE A CA 1
ATOM 2415 C C . PHE A 1 317 ? 15.466 -1.363 -12.898 1.00 98.06 317 PHE A C 1
ATOM 2417 O O . PHE A 1 317 ? 16.371 -0.692 -13.398 1.00 98.06 317 PHE A O 1
ATOM 2424 N N . GLN A 1 318 ? 15.487 -2.697 -12.949 1.00 96.81 318 GLN A N 1
ATOM 2425 C CA . GLN A 1 318 ? 16.502 -3.427 -13.708 1.00 96.81 318 GLN A CA 1
ATOM 2426 C C . GLN A 1 318 ? 16.390 -3.196 -15.222 1.00 96.81 318 GLN A C 1
ATOM 2428 O O . GLN A 1 318 ? 17.415 -3.195 -15.904 1.00 96.81 318 GLN A O 1
ATOM 2433 N N . GLU A 1 319 ? 15.180 -3.010 -15.761 1.00 96.38 319 GLU A N 1
ATOM 2434 C CA . GLU A 1 319 ? 14.987 -2.588 -17.155 1.00 96.38 319 GLU A CA 1
ATOM 2435 C C . GLU A 1 319 ? 15.448 -1.153 -17.380 1.00 96.38 319 GLU A C 1
ATOM 2437 O O . GLU A 1 319 ? 16.179 -0.893 -18.333 1.00 96.38 319 GLU A O 1
ATOM 2442 N N . GLU A 1 320 ? 15.089 -0.239 -16.480 1.00 96.94 320 GLU A N 1
ATOM 2443 C CA . GLU A 1 320 ? 15.513 1.155 -16.561 1.00 96.94 320 GLU A CA 1
ATOM 2444 C C . GLU A 1 320 ? 17.040 1.273 -16.584 1.00 96.94 320 GLU A C 1
ATOM 2446 O O . GLU A 1 320 ? 17.600 1.894 -17.487 1.00 96.94 320 GLU A O 1
ATOM 2451 N N . LYS A 1 321 ? 17.723 0.612 -15.643 1.00 95.62 321 LYS A N 1
ATOM 2452 C CA . LYS A 1 321 ? 19.187 0.612 -15.560 1.00 95.62 321 LYS A CA 1
ATOM 2453 C C . LYS A 1 321 ? 19.831 -0.007 -16.801 1.00 95.62 321 LYS A C 1
ATOM 2455 O O . LYS A 1 321 ? 20.812 0.527 -17.313 1.00 95.62 321 LYS A O 1
ATOM 2460 N N . ALA A 1 322 ? 19.291 -1.123 -17.298 1.00 94.25 322 ALA A N 1
ATOM 2461 C CA . ALA A 1 322 ? 19.806 -1.773 -18.503 1.00 94.25 322 ALA A CA 1
ATOM 2462 C C . ALA A 1 322 ? 19.659 -0.885 -19.748 1.00 94.25 322 ALA A C 1
ATOM 2464 O O . ALA A 1 322 ? 20.550 -0.874 -20.596 1.00 94.25 322 ALA A O 1
ATOM 2465 N N . ALA A 1 323 ? 18.565 -0.128 -19.846 1.00 94.69 323 ALA A N 1
ATOM 2466 C CA . ALA A 1 323 ? 18.338 0.818 -20.928 1.00 94.69 323 ALA A CA 1
ATOM 2467 C C . ALA A 1 323 ? 19.241 2.061 -20.805 1.00 94.69 323 ALA A C 1
ATOM 2469 O O . ALA A 1 323 ? 19.874 2.454 -21.780 1.00 94.69 323 ALA A O 1
ATOM 2470 N N . GLN A 1 324 ? 19.399 2.631 -19.607 1.00 92.94 324 GLN A N 1
ATOM 2471 C CA . GLN A 1 324 ? 20.298 3.772 -19.370 1.00 92.94 324 GLN A CA 1
ATOM 2472 C C . GLN A 1 324 ? 21.758 3.458 -19.723 1.00 92.94 324 GLN A C 1
ATOM 2474 O O . GLN A 1 324 ? 22.424 4.287 -20.334 1.00 92.94 324 GLN A O 1
ATOM 2479 N N . LEU A 1 325 ? 22.241 2.249 -19.410 1.00 90.38 325 LEU A N 1
ATOM 2480 C CA . LEU A 1 325 ? 23.601 1.814 -19.758 1.00 90.38 325 LEU A CA 1
ATOM 2481 C C . LEU A 1 325 ? 23.853 1.705 -21.267 1.00 90.38 325 LEU A C 1
ATOM 2483 O O . LEU A 1 325 ? 25.005 1.724 -21.679 1.00 90.38 325 LEU A O 1
ATOM 2487 N N . LYS A 1 326 ? 22.805 1.550 -22.080 1.00 83.88 326 LYS A N 1
ATOM 2488 C CA . LYS A 1 326 ? 22.914 1.516 -23.544 1.00 83.88 326 LYS A CA 1
ATOM 2489 C C . LYS A 1 326 ? 22.825 2.895 -24.191 1.00 83.88 326 LYS A C 1
ATOM 2491 O O . LYS A 1 326 ? 23.217 3.034 -25.340 1.00 83.88 326 LYS A O 1
ATOM 2496 N N . ALA A 1 327 ? 22.260 3.874 -23.487 1.00 72.81 327 ALA A N 1
ATOM 2497 C CA . ALA A 1 327 ? 22.130 5.245 -23.969 1.00 72.81 327 ALA A CA 1
ATOM 2498 C C . ALA A 1 327 ? 23.374 6.109 -23.682 1.00 72.81 327 ALA A C 1
ATOM 2500 O O . ALA A 1 327 ? 23.487 7.196 -24.247 1.00 72.81 327 ALA A O 1
ATOM 2501 N N . ALA A 1 328 ? 24.250 5.655 -22.777 1.00 64.56 328 ALA A N 1
ATOM 2502 C CA . ALA A 1 328 ? 25.489 6.317 -22.361 1.00 64.56 328 ALA A CA 1
ATOM 2503 C C . ALA A 1 328 ? 26.687 5.875 -23.212 1.00 64.56 328 ALA A C 1
ATOM 2505 O O . ALA A 1 328 ? 27.526 6.752 -23.519 1.00 64.56 328 ALA A O 1
#

Organism: NCBI:txid172671

Radius of gyration: 21.99 Å; chains: 1; bounding box: 54×51×59 Å

Sequence (328 aa):
DMVPPALVPAIKFHDSGEIVYESLDIIKALDDRFPERQLMRDDEQVAAVMEENDKLVSAGFKFAYGVRNTTLSDEEKGRLPQEFVEQLDKLDARLAERGPFMLGSDLSAADIALLPIMERFRYQLPVTAGIKVYDASRPNIQKWFDSIDGLPAYRERITGDEVSWVLAASIFLQLFGTGDSEEGKALVDKALQEAEAALGRIAAESETVAELSKEPGSREAAAKLISNREAVIADATAADKEPKSQRALERLPASAAPVVSQVLRNAAARLVGVSPVPVDEKDSEIAAKAARFVASRVSAPRDVGAPAARVLRMALFQEEKAAQLKAA